Protein AF-A0A938DT80-F1 (afdb_monomer_lite)

Secondary structure (DSSP, 8-state):
-----SSS--------GGGS-TTS---------SSSTTSHHHHHHTSS--TT-SEEEE-SSS-HHHHHHH--S---SEEEEE--TTS-TT----PPTT--------HHHHHHHHHHTTEEEEEE-SSEEEEEEHHHHHHHH-TT---HHHH---GGG---EEE-TTS-EEESSPEEEGGGTEEE-GGGS-SS-GGG-S-TTTTHHHHHHHHHHHHHHH-HHHHHHHHHHHHHHTT--

Foldseek 3Di:
DADAEEDDPPDPPPPPCVVDPPPPDDYDDDDADLDDCSQPQNSCVVDPADLAAAEDEADYQACFLSSVLSDDRHDYQKYKTFFDLLDDLPDQAHDDPPDPDRPHGHPNVSQVSQVVVQWAFQADDSTITMTGHNVCCCVRRNDVGDDPVNHDDSPVSDWDWDADQQGQIAIPAFHAPPVVRDTHHSVNVHPDDPLLRGHPCPVHPVSVVVVLVVCVVPPPPVVVVVVVVVVVVVVVD

Radius of gyration: 25.36 Å; chains: 1; bounding box: 58×46×67 Å

pLDDT: mean 86.66, std 16.9, range [31.5, 98.69]

Sequence (237 aa):
MVRMGSSGRCSAGSVRSGNLPAGQVSEVCVTVSTSGPDRLDELLAGTPIPVDYDLLSIDIDGHDIHVLRSLRRYLPKVICIEYNPTAPNDVVYEQPAGSAEQHGSSAAAAVSAGEDMGYVLAAVTECNVILVRHDVAESVVGSARPTLDDLRDDREFRCYVFSGYNGDILTSSPLVLPWRSITVRWSDTQVLPKFLRFYPGARGKLGELAFAGWLLTHDRRVLRDMFRRVRTRSRSG

Structure (mmCIF, N/CA/C/O backbone):
data_AF-A0A938DT80-F1
#
_entry.id   AF-A0A938DT80-F1
#
loop_
_atom_site.group_PDB
_atom_site.id
_atom_site.type_symbol
_atom_site.label_atom_id
_atom_site.label_alt_id
_atom_site.label_comp_id
_atom_site.label_asym_id
_atom_site.label_entity_id
_atom_site.label_seq_id
_atom_site.pdbx_PDB_ins_code
_atom_site.Cartn_x
_atom_site.Cartn_y
_atom_site.Cartn_z
_atom_site.occupancy
_atom_site.B_iso_or_equiv
_atom_site.auth_seq_id
_atom_site.auth_comp_id
_atom_site.auth_asym_id
_atom_site.auth_atom_id
_atom_site.pdbx_PDB_model_num
ATOM 1 N N . MET A 1 1 ? -11.478 6.830 20.241 1.00 31.50 1 MET A N 1
ATOM 2 C CA . MET A 1 1 ? -10.837 7.065 18.930 1.00 31.50 1 MET A CA 1
ATOM 3 C C . MET A 1 1 ? -9.371 7.350 19.193 1.00 31.50 1 MET A C 1
ATOM 5 O O . MET A 1 1 ? -9.067 8.399 19.742 1.00 31.50 1 MET A O 1
ATOM 9 N N . VAL A 1 2 ? -8.484 6.404 18.891 1.00 34.25 2 VAL A N 1
ATOM 10 C CA . VAL A 1 2 ? -7.037 6.652 18.937 1.00 34.25 2 VAL A CA 1
ATOM 11 C C . VAL A 1 2 ? -6.670 7.217 17.570 1.00 34.25 2 VAL A C 1
ATOM 13 O O . VAL A 1 2 ? -6.761 6.506 16.578 1.00 34.25 2 VAL A O 1
ATOM 16 N N . ARG A 1 3 ? -6.362 8.515 17.499 1.00 32.91 3 ARG A N 1
ATOM 17 C CA . ARG A 1 3 ? -5.848 9.142 16.278 1.00 32.91 3 ARG A CA 1
ATOM 18 C C . ARG A 1 3 ? -4.332 9.134 16.378 1.00 32.91 3 ARG A C 1
ATOM 20 O O . ARG A 1 3 ? -3.778 9.844 17.212 1.00 32.91 3 ARG A O 1
ATOM 27 N N . MET A 1 4 ? -3.690 8.313 15.564 1.00 43.72 4 MET A N 1
ATOM 28 C CA . MET A 1 4 ? -2.248 8.374 15.370 1.00 43.72 4 MET A CA 1
ATOM 29 C C . MET A 1 4 ? -1.967 9.278 14.162 1.00 43.72 4 MET A C 1
ATOM 31 O O . MET A 1 4 ? -2.848 9.489 13.337 1.00 43.72 4 MET A O 1
ATOM 35 N N . GLY A 1 5 ? -0.805 9.918 14.123 1.00 35.59 5 GLY A N 1
ATOM 36 C CA . GLY A 1 5 ? -0.386 10.779 13.019 1.00 35.59 5 GLY A CA 1
ATOM 37 C C . GLY A 1 5 ? 1.128 10.936 13.056 1.00 35.59 5 GLY A C 1
ATOM 38 O O . GLY A 1 5 ? 1.727 10.884 14.135 1.00 35.59 5 GLY A O 1
ATOM 39 N N . SER A 1 6 ? 1.763 11.065 11.893 1.00 43.50 6 SER A N 1
ATOM 40 C CA . SER A 1 6 ? 3.221 11.029 11.791 1.00 43.50 6 SER A CA 1
ATOM 41 C C . SER A 1 6 ? 3.919 12.304 12.297 1.00 43.50 6 SER A C 1
ATOM 43 O O . SER A 1 6 ? 3.432 13.421 12.142 1.00 43.50 6 SER A O 1
ATOM 45 N N . SER A 1 7 ? 5.098 12.087 12.901 1.00 42.16 7 SER A N 1
ATOM 46 C CA . SER A 1 7 ? 6.299 12.938 13.096 1.00 42.16 7 SER A CA 1
ATOM 47 C C . SER A 1 7 ? 6.212 14.444 13.435 1.00 42.16 7 SER A C 1
ATOM 49 O O . SER A 1 7 ? 7.246 15.083 13.646 1.00 42.16 7 SER A O 1
ATOM 51 N N . GLY A 1 8 ? 5.033 15.035 13.597 1.00 36.69 8 GLY A N 1
ATOM 52 C CA . GLY A 1 8 ? 4.870 16.320 14.265 1.00 36.69 8 GLY A CA 1
ATOM 53 C C . GLY A 1 8 ? 4.991 16.131 15.773 1.00 36.69 8 GLY A C 1
ATOM 54 O O . GLY A 1 8 ? 4.496 15.148 16.316 1.00 36.69 8 GLY A O 1
ATOM 55 N N . ARG A 1 9 ? 5.627 17.074 16.480 1.00 33.88 9 ARG A N 1
ATOM 56 C CA . ARG A 1 9 ? 5.484 17.174 17.940 1.00 33.88 9 ARG A CA 1
ATOM 57 C C . ARG A 1 9 ? 3.992 17.055 18.266 1.00 33.88 9 ARG A C 1
ATOM 59 O O . ARG A 1 9 ? 3.247 17.989 17.975 1.00 33.88 9 ARG A O 1
ATOM 66 N N . CYS A 1 10 ? 3.580 15.957 18.896 1.00 39.56 10 CYS A N 1
ATOM 67 C CA . CYS A 1 10 ? 2.401 15.950 19.743 1.00 39.56 10 CYS A CA 1
ATOM 68 C C . CYS A 1 10 ? 2.681 16.984 20.833 1.00 39.56 10 CYS A C 1
ATOM 70 O O . CYS A 1 10 ? 3.268 16.687 21.872 1.00 39.56 10 CYS A O 1
ATOM 72 N N . SER A 1 11 ? 2.365 18.252 20.564 1.00 36.06 11 SER A N 1
ATOM 73 C CA . SER A 1 11 ? 2.190 19.194 21.648 1.00 36.06 11 SER A CA 1
ATOM 74 C C . SER A 1 11 ? 1.087 18.603 22.515 1.00 36.06 11 SER A C 1
ATOM 76 O O . SER A 1 11 ? 0.096 18.082 22.003 1.00 36.06 11 SER A O 1
ATOM 78 N N . ALA A 1 12 ? 1.241 18.683 23.832 1.00 40.59 12 ALA A N 1
ATOM 79 C CA . ALA A 1 12 ? 0.161 18.434 24.780 1.00 40.59 12 ALA A CA 1
ATOM 80 C C . ALA A 1 12 ? -0.946 19.509 24.654 1.00 40.59 12 ALA A C 1
ATOM 82 O O . ALA A 1 12 ? -1.467 20.009 25.645 1.00 40.59 12 ALA A O 1
ATOM 83 N N . GLY A 1 13 ? -1.269 19.939 23.431 1.00 39.72 13 GLY A N 1
ATOM 84 C CA . GLY A 1 13 ? -2.512 20.607 23.131 1.00 39.72 13 GLY A CA 1
ATOM 85 C C . GLY A 1 13 ? -3.580 19.541 23.231 1.00 39.72 13 GLY A C 1
ATOM 86 O O . GLY A 1 13 ? -3.607 18.626 22.411 1.00 39.72 13 GLY A O 1
ATOM 87 N N . SER A 1 14 ? -4.408 19.648 24.268 1.00 40.38 14 SER A N 1
ATOM 88 C CA . SER A 1 14 ? -5.621 18.855 24.419 1.00 40.38 14 SER A CA 1
ATOM 89 C C . SER A 1 14 ? -6.268 18.662 23.051 1.00 40.38 14 SER A C 1
ATOM 91 O O . SER A 1 14 ? -6.448 19.647 22.316 1.00 40.38 14 SER A O 1
ATOM 93 N N . VAL A 1 15 ? -6.691 17.438 22.731 1.00 48.75 15 VAL A N 1
ATOM 94 C CA . VAL A 1 15 ? -7.799 17.269 21.788 1.00 48.75 15 VAL A CA 1
ATOM 95 C C . VAL A 1 15 ? -8.832 18.328 22.167 1.00 48.75 15 VAL A C 1
ATOM 97 O O . VAL A 1 15 ? -9.057 18.564 23.355 1.00 48.75 15 VAL A O 1
ATOM 100 N N . ARG A 1 16 ? -9.368 19.078 21.197 1.00 46.25 16 ARG A N 1
ATOM 101 C CA . ARG A 1 16 ? -10.373 20.105 21.496 1.00 46.25 16 ARG A CA 1
ATOM 102 C C . ARG A 1 16 ? -11.562 19.408 22.162 1.00 46.25 16 ARG A C 1
ATOM 104 O O . ARG A 1 16 ? -12.453 18.911 21.479 1.00 46.25 16 ARG A O 1
ATOM 111 N N . SER A 1 17 ? -11.558 19.390 23.490 1.00 49.66 17 SER A N 1
ATOM 112 C CA . SER A 1 17 ? -12.500 18.675 24.351 1.00 49.66 17 SER A CA 1
ATOM 113 C C . SER A 1 17 ? -13.936 19.161 24.172 1.00 49.66 17 SER A C 1
ATOM 115 O O . SER A 1 17 ? -14.870 18.491 24.588 1.00 49.66 17 SER A O 1
ATOM 117 N N . GLY A 1 18 ? -14.131 20.297 23.492 1.00 53.06 18 GLY A N 1
ATOM 118 C CA . GLY A 1 18 ? -15.444 20.831 23.143 1.00 53.06 18 GLY A CA 1
ATOM 119 C C . GLY A 1 18 ? -16.230 20.026 22.101 1.00 53.06 18 GLY A C 1
ATOM 120 O O . GLY A 1 18 ? -17.430 20.243 21.990 1.00 53.06 18 GLY A O 1
ATOM 121 N N . ASN A 1 19 ? -15.599 19.109 21.354 1.00 62.03 19 ASN A N 1
ATOM 122 C CA . ASN A 1 19 ? -16.280 18.331 20.306 1.00 62.03 19 ASN A CA 1
ATOM 123 C C . ASN A 1 19 ? -16.556 16.870 20.689 1.00 62.03 19 ASN A C 1
ATOM 125 O O . ASN A 1 19 ? -17.143 16.138 19.894 1.00 62.03 19 ASN A O 1
ATOM 129 N N . LEU A 1 20 ? -16.120 16.429 21.871 1.00 65.75 20 LEU A N 1
ATOM 130 C CA . LEU A 1 20 ? -16.285 15.053 22.328 1.00 65.75 20 LEU A CA 1
ATOM 131 C C . LEU A 1 20 ? -17.066 15.041 23.646 1.00 65.75 20 LEU A C 1
ATOM 133 O O . LEU A 1 20 ? -16.791 15.868 24.516 1.00 65.75 20 LEU A O 1
ATOM 137 N N . PRO A 1 21 ? -18.034 14.125 23.825 1.00 68.19 21 PRO A N 1
ATOM 138 C CA . PRO A 1 21 ? -18.750 14.010 25.086 1.00 68.19 21 PRO A CA 1
ATOM 139 C C . PRO A 1 21 ? -17.766 13.754 26.233 1.00 68.19 21 PRO A C 1
ATOM 141 O O . PRO A 1 21 ? -17.003 12.782 26.213 1.00 68.19 21 PRO A O 1
ATOM 144 N N . ALA A 1 22 ? -17.779 14.625 27.243 1.00 64.94 22 ALA A N 1
ATOM 145 C CA . ALA A 1 22 ? -16.933 14.470 28.419 1.00 64.94 22 ALA A CA 1
ATOM 146 C C . ALA A 1 22 ? -17.211 13.124 29.115 1.00 64.94 22 ALA A C 1
ATOM 148 O O . ALA A 1 22 ? -18.364 12.731 29.290 1.00 64.94 22 ALA A O 1
ATOM 149 N N . GLY A 1 23 ? -16.151 12.414 29.511 1.00 68.81 23 GLY A N 1
ATOM 150 C CA . GLY A 1 23 ? -16.252 11.140 30.234 1.00 68.81 23 GLY A CA 1
ATOM 151 C C . GLY A 1 23 ? -16.549 9.901 29.378 1.00 68.81 23 GLY A C 1
ATOM 152 O O . GLY A 1 23 ? -16.623 8.811 29.934 1.00 68.81 23 GLY A O 1
ATOM 153 N N . GLN A 1 24 ? -16.683 10.031 28.052 1.00 78.56 24 GLN A N 1
ATOM 154 C CA . GLN A 1 24 ? -16.878 8.892 27.134 1.00 78.56 24 GLN A CA 1
ATOM 155 C C . GLN A 1 24 ? -15.634 8.555 26.297 1.00 78.56 24 GLN A C 1
ATOM 157 O O . GLN A 1 24 ? -15.636 7.582 25.545 1.00 78.56 24 GLN A O 1
ATOM 162 N N . VAL A 1 25 ? -14.570 9.355 26.407 1.00 80.25 25 VAL A N 1
ATOM 163 C CA . VAL A 1 25 ? -13.359 9.224 25.591 1.00 80.25 25 VAL A CA 1
ATOM 164 C C . VAL A 1 25 ? -12.132 9.116 26.488 1.00 80.25 25 VAL A C 1
ATOM 166 O O . VAL A 1 25 ? -11.891 9.978 27.329 1.00 80.25 25 VAL A O 1
ATOM 169 N N . SER A 1 26 ? -11.342 8.063 26.281 1.00 83.19 26 SER A N 1
ATOM 170 C CA . SER A 1 26 ? -9.976 7.967 26.794 1.00 83.19 26 SER A CA 1
ATOM 171 C C . SER A 1 26 ? -9.013 8.503 25.740 1.00 83.19 26 SER A C 1
ATOM 173 O O . SER A 1 26 ? -8.962 7.987 24.622 1.00 83.19 26 SER A O 1
ATOM 175 N N . GLU A 1 27 ? -8.268 9.548 26.090 1.00 85.06 27 GLU A N 1
ATOM 176 C CA . GLU A 1 27 ? -7.251 10.148 25.228 1.00 85.06 27 GLU A CA 1
ATOM 177 C C . GLU A 1 27 ? -5.868 9.657 25.650 1.00 85.06 27 GLU A C 1
ATOM 179 O O . GLU A 1 27 ? -5.484 9.771 26.813 1.00 85.06 27 GLU A O 1
ATOM 184 N N . VAL A 1 28 ? -5.113 9.120 24.694 1.00 86.12 28 VAL A N 1
ATOM 185 C CA . VAL A 1 28 ? -3.727 8.691 24.890 1.00 86.12 28 VAL A CA 1
ATOM 186 C C . VAL A 1 28 ? -2.894 9.364 23.808 1.00 86.12 28 VAL A C 1
ATOM 188 O O . VAL A 1 28 ? -3.113 9.135 22.622 1.00 86.12 28 VAL A O 1
ATOM 191 N N . CYS A 1 29 ? -1.973 10.233 24.219 1.00 89.06 29 CYS A N 1
ATOM 192 C CA . CYS A 1 29 ? -1.117 11.003 23.322 1.00 89.06 29 CYS A CA 1
ATOM 193 C C . CYS A 1 29 ? 0.326 10.522 23.486 1.00 89.06 29 CYS A C 1
ATOM 195 O O . CYS A 1 29 ? 1.026 10.932 24.410 1.00 89.06 29 CYS A O 1
ATOM 197 N N . VAL A 1 30 ? 0.738 9.593 22.626 1.00 88.88 30 VAL A N 1
ATOM 198 C CA . VAL A 1 30 ? 2.036 8.915 22.694 1.00 88.88 30 VAL A CA 1
ATOM 199 C C . VAL A 1 30 ? 2.470 8.489 21.295 1.00 88.88 30 VAL A C 1
ATOM 201 O O . VAL A 1 30 ? 1.634 8.257 20.421 1.00 88.88 30 VAL A O 1
ATOM 204 N N . THR A 1 31 ? 3.777 8.368 21.086 1.00 89.88 31 THR A N 1
ATOM 205 C CA . THR A 1 31 ? 4.324 7.738 19.883 1.00 89.88 31 THR A CA 1
ATOM 206 C C . THR A 1 31 ? 4.183 6.228 20.006 1.00 89.88 31 THR A C 1
ATOM 208 O O . THR A 1 31 ? 4.725 5.644 20.936 1.00 89.88 31 THR A O 1
ATOM 211 N N . VAL A 1 32 ? 3.490 5.590 19.066 1.00 91.38 32 VAL A N 1
ATOM 212 C CA . VAL A 1 32 ? 3.310 4.133 19.081 1.00 91.38 32 VAL A CA 1
ATOM 213 C C . VAL A 1 32 ? 4.526 3.426 18.493 1.00 91.38 32 VAL A C 1
ATOM 215 O O . VAL A 1 32 ? 5.083 3.844 17.479 1.00 91.38 32 VAL A O 1
ATOM 218 N N . SER A 1 33 ? 4.923 2.332 19.137 1.00 91.75 33 SER A N 1
ATOM 219 C CA . SER A 1 33 ? 6.011 1.451 18.720 1.00 91.75 33 SER A CA 1
ATOM 220 C C . SER A 1 33 ? 5.480 0.052 18.418 1.00 91.75 33 SER A C 1
ATOM 222 O O . SER A 1 33 ? 4.464 -0.390 18.947 1.00 91.75 33 SER A O 1
ATOM 224 N N . THR A 1 34 ? 6.203 -0.697 17.594 1.00 92.75 34 THR A N 1
ATOM 225 C CA . THR A 1 34 ? 5.925 -2.116 17.324 1.00 92.75 34 THR A CA 1
ATOM 226 C C . THR A 1 34 ? 6.472 -3.039 18.420 1.00 92.75 34 THR A C 1
ATOM 228 O O . THR A 1 34 ? 6.158 -4.230 18.452 1.00 92.75 34 THR A O 1
ATOM 231 N N . SER A 1 35 ? 7.277 -2.500 19.343 1.00 92.50 35 SER A N 1
ATOM 232 C CA . SER A 1 35 ? 7.907 -3.222 20.453 1.00 92.50 35 SER A CA 1
ATOM 233 C C . SER A 1 35 ? 7.965 -2.384 21.739 1.00 92.50 35 SER A C 1
ATOM 235 O O . SER A 1 35 ? 7.929 -1.155 21.695 1.00 92.50 35 SER A O 1
ATOM 237 N N . GLY A 1 36 ? 8.071 -3.046 22.895 1.00 93.62 36 GLY A N 1
ATOM 238 C CA . GLY A 1 36 ? 8.210 -2.368 24.188 1.00 93.62 36 GLY A CA 1
ATOM 239 C C . GLY A 1 36 ? 6.896 -1.816 24.772 1.00 93.62 36 GLY A C 1
ATOM 240 O O . GLY A 1 36 ? 5.823 -2.296 24.402 1.00 93.62 36 GLY A O 1
ATOM 241 N N . PRO A 1 37 ? 6.978 -0.855 25.714 1.00 94.31 37 PRO A N 1
ATOM 242 C CA . PRO A 1 37 ? 5.827 -0.357 26.477 1.00 94.31 37 PRO A CA 1
ATOM 243 C C . PRO A 1 37 ? 4.886 0.537 25.661 1.00 94.31 37 PRO A C 1
ATOM 245 O O . PRO A 1 37 ? 3.730 0.695 26.029 1.00 94.31 37 PRO A O 1
ATOM 248 N N . ASP A 1 38 ? 5.358 1.075 24.535 1.00 94.25 38 ASP A N 1
ATOM 249 C CA . ASP A 1 38 ? 4.564 1.935 23.652 1.00 94.25 38 ASP A CA 1
ATOM 250 C C . ASP A 1 38 ? 3.850 1.138 22.544 1.00 94.25 38 ASP A C 1
ATOM 252 O O . ASP A 1 38 ? 3.401 1.694 21.540 1.00 94.25 38 ASP A O 1
ATOM 256 N N . ARG A 1 39 ? 3.758 -0.191 22.698 1.00 95.31 39 ARG A N 1
ATOM 257 C CA . ARG A 1 39 ? 2.929 -1.039 21.835 1.00 95.31 39 ARG A CA 1
ATOM 258 C C . ARG A 1 39 ? 1.460 -0.758 22.062 1.00 95.31 39 ARG A C 1
ATOM 260 O O . ARG A 1 39 ? 1.025 -0.566 23.194 1.00 95.31 39 ARG A O 1
ATOM 267 N N . LEU A 1 40 ? 0.673 -0.885 20.997 1.00 94.69 40 LEU A N 1
ATOM 268 C CA . LEU A 1 40 ? -0.769 -0.667 21.066 1.00 94.69 40 LEU A CA 1
ATOM 269 C C . LEU A 1 40 ? -1.453 -1.537 22.138 1.00 94.69 40 LEU A C 1
ATOM 271 O O . LEU A 1 40 ? -2.287 -1.027 22.874 1.00 94.69 40 LEU A O 1
ATOM 275 N N . ASP A 1 41 ? -1.051 -2.803 22.304 1.00 96.25 41 ASP A N 1
ATOM 276 C CA . ASP A 1 41 ? -1.571 -3.670 23.377 1.00 96.25 41 ASP A CA 1
ATOM 277 C C . ASP A 1 41 ? -1.376 -3.071 24.784 1.00 96.25 41 ASP A C 1
ATOM 279 O O . ASP A 1 41 ? -2.286 -3.120 25.613 1.00 96.25 41 ASP A O 1
ATOM 283 N N . GLU A 1 42 ? -0.194 -2.515 25.060 1.00 96.50 42 GLU A N 1
ATOM 284 C CA . GLU A 1 42 ? 0.163 -1.978 26.379 1.00 96.50 42 GLU A CA 1
ATOM 285 C C . GLU A 1 42 ? -0.529 -0.636 26.628 1.00 96.50 42 GLU A C 1
ATOM 287 O O . GLU A 1 42 ? -1.070 -0.393 27.707 1.00 96.50 42 GLU A O 1
ATOM 292 N N . LEU A 1 43 ? -0.604 0.199 25.591 1.00 95.31 43 LEU A N 1
ATOM 293 C CA . LEU A 1 43 ? -1.314 1.471 25.640 1.00 95.31 43 LEU A CA 1
ATOM 294 C C . LEU A 1 43 ? -2.813 1.271 25.885 1.00 95.31 43 LEU A C 1
ATOM 296 O O . LEU A 1 43 ? -3.394 1.941 26.738 1.00 95.31 43 LEU A O 1
ATOM 300 N N . LEU A 1 44 ? -3.440 0.323 25.182 1.00 95.06 44 LEU A N 1
ATOM 301 C CA . LEU A 1 44 ? -4.863 0.025 25.350 1.00 95.06 44 LEU A CA 1
ATOM 302 C C . LEU A 1 44 ? -5.159 -0.608 26.715 1.00 95.06 44 LEU A C 1
ATOM 304 O O . LEU A 1 44 ? -6.204 -0.313 27.291 1.00 95.06 44 LEU A O 1
ATOM 308 N N . ALA A 1 45 ? -4.242 -1.412 27.273 1.00 95.25 45 ALA A N 1
ATOM 309 C CA . ALA A 1 45 ? -4.376 -1.989 28.618 1.00 95.25 45 ALA A CA 1
ATOM 310 C C . ALA A 1 45 ? -4.457 -0.940 29.739 1.00 95.25 45 ALA A C 1
ATOM 312 O O . ALA A 1 45 ? -4.997 -1.231 30.804 1.00 95.25 45 ALA A O 1
ATOM 313 N N . GLY A 1 46 ? -3.972 0.281 29.495 1.00 92.75 46 GLY A N 1
ATOM 314 C CA . GLY A 1 46 ? -4.154 1.423 30.391 1.00 92.75 46 GLY A CA 1
ATOM 315 C C . GLY A 1 46 ? -5.538 2.079 30.314 1.00 92.75 46 GLY A C 1
ATOM 316 O O . GLY A 1 46 ? -5.775 3.070 31.004 1.00 92.75 46 GLY A O 1
ATOM 317 N N . THR A 1 47 ? -6.449 1.574 29.478 1.00 92.75 47 THR A N 1
ATOM 318 C CA . THR A 1 47 ? -7.771 2.168 29.237 1.00 92.75 47 THR A CA 1
ATOM 319 C C . THR A 1 47 ? -8.910 1.194 29.568 1.00 92.75 47 THR A C 1
ATOM 321 O O . THR A 1 47 ? -8.689 -0.014 29.619 1.00 92.75 47 THR A O 1
ATOM 324 N N . PRO A 1 48 ? -10.154 1.679 29.746 1.00 91.94 48 PRO A N 1
ATOM 325 C CA . PRO A 1 48 ? -11.327 0.820 29.937 1.00 91.94 48 PRO A CA 1
ATOM 326 C C . PRO A 1 48 ? -11.808 0.095 28.667 1.00 91.94 48 PRO A C 1
ATOM 328 O O . PRO A 1 48 ? -12.880 -0.509 28.698 1.00 91.94 48 PRO A O 1
ATOM 331 N N . ILE A 1 49 ? -11.098 0.211 27.536 1.00 93.75 49 ILE A N 1
ATOM 332 C CA . ILE A 1 49 ? -11.541 -0.374 26.269 1.00 93.75 49 ILE A CA 1
ATOM 333 C C . ILE A 1 49 ? -11.591 -1.908 26.390 1.00 93.75 49 ILE A C 1
ATOM 335 O O . ILE A 1 49 ? -10.643 -2.517 26.893 1.00 93.75 49 ILE A O 1
ATOM 339 N N . PRO A 1 50 ? -12.684 -2.564 25.965 1.00 95.56 50 PRO A N 1
ATOM 340 C CA . PRO A 1 50 ? -12.750 -4.017 26.010 1.00 95.56 50 PRO A CA 1
ATOM 341 C C . PRO A 1 50 ? -11.771 -4.627 25.005 1.00 95.56 50 PRO A C 1
ATOM 343 O O . PRO A 1 50 ? -11.375 -3.982 24.039 1.00 95.56 50 PRO A O 1
ATOM 346 N N . VAL A 1 51 ? -11.402 -5.892 25.206 1.00 96.38 51 VAL A N 1
ATOM 347 C CA . VAL A 1 51 ? -10.506 -6.625 24.294 1.00 96.38 51 VAL A CA 1
ATOM 348 C C . VAL A 1 51 ? -11.089 -6.728 22.877 1.00 96.38 51 VAL A C 1
ATOM 350 O O . VAL A 1 51 ? -10.344 -6.689 21.902 1.00 96.38 51 VAL A O 1
ATOM 353 N N . ASP A 1 52 ? -12.413 -6.818 22.763 1.00 96.12 52 ASP A N 1
ATOM 354 C CA . ASP A 1 52 ? -13.190 -7.067 21.547 1.00 96.12 52 ASP A CA 1
ATOM 355 C C . ASP A 1 52 ? -13.978 -5.836 21.057 1.00 96.12 52 ASP A C 1
ATOM 357 O O . ASP A 1 52 ? -15.110 -5.953 20.582 1.00 96.12 52 ASP A O 1
ATOM 361 N N . TYR A 1 53 ? -13.390 -4.643 21.183 1.00 96.44 53 TYR A N 1
ATOM 362 C CA . TYR A 1 53 ? -14.003 -3.383 20.750 1.00 96.44 53 TYR A CA 1
ATOM 363 C C . TYR A 1 53 ? -14.351 -3.347 19.251 1.00 96.44 53 TYR A C 1
ATOM 365 O O . TYR A 1 53 ? -13.874 -4.142 18.445 1.00 96.44 53 TYR A O 1
ATOM 373 N N . ASP A 1 54 ? -15.203 -2.402 18.850 1.00 96.44 54 ASP A N 1
ATOM 374 C CA . ASP A 1 54 ? -15.827 -2.466 17.525 1.00 96.44 54 ASP A CA 1
ATOM 375 C C . ASP A 1 54 ? -14.911 -2.024 16.372 1.00 96.44 54 ASP A C 1
ATOM 377 O O . ASP A 1 54 ? -14.904 -2.678 15.334 1.00 96.44 54 ASP A O 1
ATOM 381 N N . LEU A 1 55 ? -14.134 -0.945 16.533 1.00 97.56 55 LEU A N 1
ATOM 382 C CA . LEU A 1 55 ? -13.367 -0.335 15.438 1.00 97.56 55 LEU A CA 1
ATOM 383 C C . LEU A 1 55 ? -11.949 0.075 15.852 1.00 97.56 55 LEU A C 1
ATOM 385 O O . LEU A 1 55 ? -11.771 0.878 16.771 1.00 97.56 55 LEU A O 1
ATOM 389 N N . LEU A 1 56 ? -10.959 -0.398 15.094 1.00 97.88 56 LEU A N 1
ATOM 390 C CA . LEU A 1 56 ? -9.583 0.094 15.070 1.00 97.88 56 LEU A CA 1
ATOM 391 C C . LEU A 1 56 ? -9.350 0.893 13.783 1.00 97.88 56 LEU A C 1
ATOM 393 O O . LEU A 1 56 ? -9.669 0.414 12.703 1.00 97.88 56 LEU A O 1
ATOM 397 N N . SER A 1 57 ? -8.771 2.088 13.890 1.00 97.69 57 SER A N 1
ATOM 398 C CA . SER A 1 57 ? -8.334 2.894 12.744 1.00 97.69 57 SER A CA 1
ATOM 399 C C . SER A 1 57 ? -6.840 3.163 12.877 1.00 97.69 57 SER A C 1
ATOM 401 O O . SER A 1 57 ? -6.416 3.649 13.926 1.00 97.69 57 SER A O 1
ATOM 403 N N . ILE A 1 58 ? -6.059 2.851 11.845 1.00 96.69 58 ILE A N 1
ATOM 404 C CA . ILE A 1 58 ? -4.610 3.082 11.791 1.00 96.69 58 ILE A CA 1
ATOM 405 C C . ILE A 1 58 ? -4.312 3.912 10.542 1.00 96.69 58 ILE A C 1
ATOM 407 O O . ILE A 1 58 ? -4.693 3.518 9.443 1.00 96.69 58 ILE A O 1
ATOM 411 N N . ASP A 1 59 ? -3.687 5.061 10.768 1.00 94.00 59 ASP A N 1
ATOM 412 C CA . ASP A 1 59 ? -3.287 6.044 9.761 1.00 94.00 59 ASP A CA 1
ATOM 413 C C . ASP A 1 59 ? -2.014 6.720 10.298 1.00 94.00 59 ASP A C 1
ATOM 415 O O . ASP A 1 59 ? -2.072 7.603 11.161 1.00 94.00 59 ASP A O 1
ATOM 419 N N . ILE A 1 60 ? -0.855 6.150 9.958 1.00 87.69 60 ILE A N 1
ATOM 420 C CA . ILE A 1 60 ? 0.463 6.568 10.466 1.00 87.69 60 ILE A CA 1
ATOM 421 C C . ILE A 1 60 ? 1.495 6.795 9.360 1.00 87.69 60 ILE A C 1
ATOM 423 O O . ILE A 1 60 ? 2.699 6.802 9.644 1.00 87.69 60 ILE A O 1
ATOM 427 N N . ASP A 1 61 ? 1.033 7.013 8.128 1.00 82.88 61 ASP A N 1
ATOM 428 C CA . ASP A 1 61 ? 1.848 7.354 6.964 1.00 82.88 61 ASP A CA 1
ATOM 429 C C . ASP A 1 61 ? 2.962 6.317 6.687 1.00 82.88 61 ASP A C 1
ATOM 431 O O . ASP A 1 61 ? 4.142 6.651 6.517 1.00 82.88 61 ASP A O 1
ATOM 435 N N . GLY A 1 62 ? 2.598 5.030 6.657 1.00 83.19 62 GLY A N 1
ATOM 436 C CA . GLY A 1 62 ? 3.386 3.966 6.025 1.00 83.19 62 GLY A CA 1
ATOM 437 C C . GLY A 1 62 ? 3.880 2.830 6.920 1.00 83.19 62 GLY A C 1
ATOM 438 O O . GLY A 1 62 ? 4.329 1.807 6.397 1.00 83.19 62 GLY A O 1
ATOM 439 N N . HIS A 1 63 ? 3.760 2.947 8.244 1.00 91.94 63 HIS A N 1
ATOM 440 C CA . HIS A 1 63 ? 4.106 1.875 9.197 1.00 91.94 63 HIS A CA 1
ATOM 441 C C . HIS A 1 63 ? 2.892 1.071 9.692 1.00 91.94 63 HIS A C 1
ATOM 443 O O . HIS A 1 63 ? 3.002 0.260 10.615 1.00 91.94 63 HIS A O 1
ATOM 449 N N . ASP A 1 64 ? 1.737 1.290 9.076 1.00 95.19 64 ASP A N 1
ATOM 450 C CA . ASP A 1 64 ? 0.412 0.868 9.520 1.00 95.19 64 ASP A CA 1
ATOM 451 C C . ASP A 1 64 ? 0.318 -0.647 9.722 1.00 95.19 64 ASP A C 1
ATOM 453 O O . ASP A 1 64 ? -0.112 -1.118 10.777 1.00 95.19 64 ASP A O 1
ATOM 457 N N . ILE A 1 65 ? 0.819 -1.420 8.751 1.00 96.81 65 ILE A N 1
ATOM 458 C CA . ILE A 1 65 ? 0.834 -2.891 8.791 1.00 96.81 65 ILE A CA 1
ATOM 459 C C . ILE A 1 65 ? 1.678 -3.410 9.961 1.00 96.81 65 ILE A C 1
ATOM 461 O O . ILE A 1 65 ? 1.309 -4.392 10.608 1.00 96.81 65 ILE A O 1
ATOM 465 N N . HIS A 1 66 ? 2.795 -2.749 10.275 1.00 95.94 66 HIS A N 1
ATOM 466 C CA . HIS A 1 66 ? 3.665 -3.166 11.377 1.00 95.94 66 HIS A CA 1
ATOM 467 C C . HIS A 1 66 ? 3.008 -2.928 12.731 1.00 95.94 66 HIS A C 1
ATOM 469 O O . HIS A 1 66 ? 3.094 -3.781 13.617 1.00 95.94 66 HIS A O 1
ATOM 475 N N . VAL A 1 67 ? 2.323 -1.792 12.890 1.00 95.50 67 VAL A N 1
ATOM 476 C CA . VAL A 1 67 ? 1.536 -1.513 14.097 1.00 95.50 67 VAL A CA 1
ATOM 477 C C . VAL A 1 67 ? 0.382 -2.499 14.213 1.00 95.50 67 VAL A C 1
ATOM 479 O O . VAL A 1 67 ? 0.212 -3.084 15.285 1.00 95.50 67 VAL A O 1
ATOM 482 N N . LEU A 1 68 ? -0.333 -2.772 13.119 1.00 97.00 68 LEU A N 1
ATOM 483 C CA . LEU A 1 68 ? -1.395 -3.773 13.088 1.00 97.00 68 LEU A CA 1
ATOM 484 C C . LEU A 1 68 ? -0.882 -5.150 13.538 1.00 97.00 68 LEU A C 1
ATOM 486 O O . LEU A 1 68 ? -1.402 -5.715 14.497 1.00 97.00 68 LEU A O 1
ATOM 490 N N . ARG A 1 69 ? 0.199 -5.656 12.934 1.00 96.12 69 ARG A N 1
ATOM 491 C CA . ARG A 1 69 ? 0.807 -6.950 13.301 1.00 96.12 69 ARG A CA 1
ATOM 492 C C . ARG A 1 69 ? 1.387 -6.976 14.713 1.00 96.12 69 ARG A C 1
ATOM 494 O O . ARG A 1 69 ? 1.614 -8.055 15.264 1.00 96.12 69 ARG A O 1
ATOM 501 N N . SER A 1 70 ? 1.663 -5.818 15.308 1.00 95.81 70 SER A N 1
ATOM 502 C CA . SER A 1 70 ? 2.094 -5.735 16.702 1.00 95.81 70 SER A CA 1
ATOM 503 C C . SER A 1 70 ? 0.941 -5.920 17.693 1.00 95.81 70 SER A C 1
ATOM 505 O O . SER A 1 70 ? 1.216 -6.171 18.865 1.00 95.81 70 SER A O 1
ATOM 507 N N . LEU A 1 71 ? -0.320 -5.837 17.256 1.00 96.44 71 LEU A N 1
ATOM 508 C CA . LEU A 1 71 ? -1.494 -6.061 18.095 1.00 96.44 71 LEU A CA 1
ATOM 509 C C . LEU A 1 71 ? -1.726 -7.565 18.289 1.00 96.44 71 LEU A C 1
ATOM 511 O O . LEU A 1 71 ? -1.943 -8.302 17.328 1.00 96.44 71 LEU A O 1
ATOM 515 N N . ARG A 1 72 ? -1.644 -8.038 19.536 1.00 95.38 72 ARG A N 1
ATOM 516 C CA . ARG A 1 72 ? -1.742 -9.469 19.875 1.00 95.38 72 ARG A CA 1
ATOM 517 C C . ARG A 1 72 ? -2.794 -9.770 20.931 1.00 95.38 72 ARG A C 1
ATOM 519 O O . ARG A 1 72 ? -3.314 -10.881 20.943 1.00 95.38 72 ARG A O 1
ATOM 526 N N . ARG A 1 73 ? -3.078 -8.828 21.835 1.00 96.50 73 ARG A N 1
ATOM 527 C CA . ARG A 1 73 ? -4.044 -9.018 22.926 1.00 96.50 73 ARG A CA 1
ATOM 528 C C . ARG A 1 73 ? -5.441 -8.581 22.515 1.00 96.50 73 ARG A C 1
ATOM 530 O O . ARG A 1 73 ? -6.394 -9.270 22.857 1.00 96.50 73 ARG A O 1
ATOM 537 N N . TYR A 1 74 ? -5.555 -7.452 21.823 1.00 97.38 74 TYR A N 1
ATOM 538 C CA . TYR A 1 74 ? -6.846 -6.909 21.410 1.00 97.38 74 TYR A CA 1
ATOM 539 C C . TYR A 1 74 ? -7.281 -7.433 20.046 1.00 97.38 74 TYR A C 1
ATOM 541 O O . TYR A 1 74 ? -6.468 -7.630 19.146 1.00 97.38 74 TYR A O 1
ATOM 549 N N . LEU A 1 75 ? -8.587 -7.630 19.903 1.00 96.75 75 LEU A N 1
ATOM 550 C CA . LEU A 1 75 ? -9.230 -8.233 18.744 1.00 96.75 75 LEU A CA 1
ATOM 551 C C . LEU A 1 75 ? -10.392 -7.341 18.292 1.00 96.75 75 LEU A C 1
ATOM 553 O O . LEU A 1 75 ? -11.547 -7.690 18.551 1.00 96.75 75 LEU A O 1
ATOM 557 N N . PRO A 1 76 ? -10.126 -6.188 17.651 1.00 98.12 76 PRO A N 1
ATOM 558 C CA . PRO A 1 76 ? -11.190 -5.344 17.117 1.00 98.12 76 PRO A CA 1
ATOM 559 C C . PRO A 1 76 ? -12.126 -6.122 16.182 1.00 98.12 76 PRO A C 1
ATOM 561 O O . PRO A 1 76 ? -11.712 -7.066 15.517 1.00 98.12 76 PRO A O 1
ATOM 564 N N . LYS A 1 77 ? -13.400 -5.736 16.091 1.00 98.25 77 LYS A N 1
ATOM 565 C CA . LYS A 1 77 ? -14.327 -6.351 15.120 1.00 98.25 77 LYS A CA 1
ATOM 566 C C . LYS A 1 77 ? -14.090 -5.840 13.700 1.00 98.25 77 LYS A C 1
ATOM 568 O O . LYS A 1 77 ? -14.263 -6.596 12.746 1.00 98.25 77 LYS A O 1
ATOM 573 N N . VAL A 1 78 ? -13.691 -4.577 13.567 1.00 98.50 78 VAL A N 1
ATOM 574 C CA . VAL A 1 78 ? -13.414 -3.898 12.298 1.00 98.50 78 VAL A CA 1
ATOM 575 C C . VAL A 1 78 ? -12.068 -3.185 12.380 1.00 98.50 78 VAL A C 1
ATOM 577 O O . VAL A 1 78 ? -11.775 -2.514 13.369 1.00 98.50 78 VAL A O 1
ATOM 580 N N . ILE A 1 79 ? -11.263 -3.299 11.329 1.00 98.69 79 ILE A N 1
ATOM 581 C CA . ILE A 1 79 ? -10.017 -2.554 11.150 1.00 98.69 79 ILE A CA 1
ATOM 582 C C . ILE A 1 79 ? -10.158 -1.680 9.907 1.00 98.69 79 ILE A C 1
ATOM 584 O O . ILE A 1 79 ? -10.500 -2.175 8.840 1.00 98.69 79 ILE A O 1
ATOM 588 N N . CYS A 1 80 ? -9.863 -0.394 10.042 1.00 98.69 80 CYS A N 1
ATOM 589 C CA . CYS A 1 80 ? -9.615 0.534 8.948 1.00 98.69 80 CYS A CA 1
ATOM 590 C C . CYS A 1 80 ? -8.115 0.835 8.939 1.00 98.69 80 CYS A C 1
ATOM 592 O O . CYS A 1 80 ? -7.588 1.316 9.943 1.00 98.69 80 CYS A O 1
ATOM 594 N N . ILE A 1 81 ? -7.425 0.515 7.850 1.00 98.19 81 ILE A N 1
ATOM 595 C CA . ILE A 1 81 ? -5.973 0.674 7.747 1.00 98.19 81 ILE A CA 1
ATOM 596 C C . ILE A 1 81 ? -5.604 1.447 6.483 1.00 98.19 81 ILE A C 1
ATOM 598 O O . ILE A 1 81 ? -6.092 1.116 5.398 1.00 98.19 81 ILE A O 1
ATOM 602 N N . GLU A 1 82 ? -4.759 2.467 6.633 1.00 97.69 82 GLU A N 1
ATOM 603 C CA . GLU A 1 82 ? -4.234 3.242 5.511 1.00 97.69 82 GLU A CA 1
ATOM 604 C C . GLU A 1 82 ? -3.362 2.369 4.587 1.00 97.69 82 GLU A C 1
ATOM 606 O O . GLU A 1 82 ? -2.648 1.460 5.024 1.00 97.69 82 GLU A O 1
ATOM 611 N N . TYR A 1 83 ? -3.410 2.650 3.287 1.00 97.06 83 TYR A N 1
ATOM 612 C CA . TYR A 1 83 ? -2.494 2.108 2.290 1.00 97.06 83 TYR A CA 1
ATOM 613 C C . TYR A 1 83 ? -2.095 3.186 1.269 1.00 97.06 83 TYR A C 1
ATOM 615 O O . TYR A 1 83 ? -2.765 4.203 1.115 1.00 97.06 83 TYR A O 1
ATOM 623 N N . ASN A 1 84 ? -1.015 2.948 0.521 1.00 96.56 84 ASN A N 1
ATOM 624 C CA . ASN A 1 84 ? -0.615 3.797 -0.596 1.00 96.56 84 ASN A CA 1
ATOM 625 C C . ASN A 1 84 ? -1.510 3.519 -1.826 1.00 96.56 84 ASN A C 1
ATOM 627 O O . ASN A 1 84 ? -1.357 2.460 -2.453 1.00 96.56 84 ASN A O 1
ATOM 631 N N . PRO A 1 85 ? -2.363 4.476 -2.248 1.00 95.31 85 PRO A N 1
ATOM 632 C CA . PRO A 1 85 ? -3.298 4.294 -3.361 1.00 95.31 85 PRO A CA 1
ATOM 633 C C . PRO A 1 85 ? -2.631 4.076 -4.716 1.00 95.31 85 PRO A C 1
ATOM 635 O O . PRO A 1 85 ? -3.249 3.529 -5.625 1.00 95.31 85 PRO A O 1
ATOM 638 N N . THR A 1 86 ? -1.365 4.467 -4.865 1.00 95.56 86 THR A N 1
ATOM 639 C CA . THR A 1 86 ? -0.653 4.402 -6.148 1.00 95.56 86 THR A CA 1
ATOM 640 C C . THR A 1 86 ? -0.069 3.026 -6.462 1.00 95.56 86 THR A C 1
ATOM 642 O O . THR A 1 86 ? 0.407 2.811 -7.573 1.00 95.56 86 THR A O 1
ATOM 645 N N . ALA A 1 87 ? -0.109 2.077 -5.520 1.00 96.56 87 ALA A N 1
ATOM 646 C CA . ALA A 1 87 ? 0.297 0.694 -5.761 1.00 96.56 87 ALA A CA 1
ATOM 647 C C . ALA A 1 87 ? -0.854 -0.105 -6.411 1.00 96.56 87 ALA A C 1
ATOM 649 O O . ALA A 1 87 ? -1.921 -0.208 -5.800 1.00 96.56 87 ALA A O 1
ATOM 650 N N . PRO A 1 88 ? -0.681 -0.697 -7.607 1.00 97.00 88 PRO A N 1
ATOM 651 C CA . PRO A 1 88 ? -1.688 -1.573 -8.217 1.00 97.00 88 PRO A CA 1
ATOM 652 C C . PRO A 1 88 ? -2.102 -2.760 -7.325 1.00 97.00 88 PRO A C 1
ATOM 654 O O . PRO A 1 88 ? -1.346 -3.174 -6.446 1.00 97.00 88 PRO A O 1
ATOM 657 N N . ASN A 1 89 ? -3.300 -3.311 -7.543 1.00 97.81 89 ASN A N 1
ATOM 658 C CA . ASN A 1 89 ? -3.887 -4.416 -6.766 1.00 97.81 89 ASN A CA 1
ATOM 659 C C . ASN A 1 89 ? -3.015 -5.682 -6.763 1.00 97.81 89 ASN A C 1
ATOM 661 O O . ASN A 1 89 ? -3.030 -6.437 -5.798 1.00 97.81 89 ASN A O 1
ATOM 665 N N . ASP A 1 90 ? -2.248 -5.917 -7.827 1.00 96.88 90 ASP A N 1
ATOM 666 C CA . ASP A 1 90 ? -1.363 -7.076 -7.994 1.00 96.88 90 ASP A CA 1
ATOM 667 C C . ASP A 1 90 ? 0.041 -6.869 -7.395 1.00 96.88 90 ASP A C 1
ATOM 669 O O . ASP A 1 90 ? 0.862 -7.790 -7.384 1.00 96.88 90 ASP A O 1
ATOM 673 N N . VAL A 1 91 ? 0.331 -5.678 -6.863 1.00 97.69 91 VAL A N 1
ATOM 674 C CA . VAL A 1 91 ? 1.602 -5.371 -6.207 1.00 97.69 91 VAL A CA 1
ATOM 675 C C . VAL A 1 91 ? 1.474 -5.605 -4.710 1.00 97.69 91 VAL A C 1
ATOM 677 O O . VAL A 1 91 ? 0.853 -4.822 -4.000 1.00 97.69 91 VAL A O 1
ATOM 680 N N . VAL A 1 92 ? 2.148 -6.643 -4.212 1.00 97.50 92 VAL A N 1
ATOM 681 C CA . VAL A 1 92 ? 2.342 -6.863 -2.773 1.00 97.50 92 VAL A CA 1
ATOM 682 C C . VAL A 1 92 ? 3.624 -6.160 -2.342 1.00 97.50 92 VAL A C 1
ATOM 684 O O . VAL A 1 92 ? 4.726 -6.699 -2.449 1.00 97.50 92 VAL A O 1
ATOM 687 N N . TYR A 1 93 ? 3.474 -4.923 -1.880 1.00 97.31 93 TYR A N 1
ATOM 688 C CA . TYR A 1 93 ? 4.556 -4.126 -1.314 1.00 97.31 93 TYR A CA 1
ATOM 689 C C . TYR A 1 93 ? 4.235 -3.733 0.124 1.00 97.31 93 TYR A C 1
ATOM 691 O O . TYR A 1 93 ? 3.188 -3.145 0.395 1.00 97.31 93 TYR A O 1
ATOM 699 N N . GLU A 1 94 ? 5.164 -4.028 1.023 1.00 95.75 94 GLU A N 1
ATOM 700 C CA . GLU A 1 94 ? 5.154 -3.581 2.409 1.00 95.75 94 GLU A CA 1
ATOM 701 C C . GLU A 1 94 ? 6.390 -2.718 2.636 1.00 95.75 94 GLU A C 1
ATOM 703 O O . GLU A 1 94 ? 7.515 -3.126 2.322 1.00 95.75 94 GLU A O 1
ATOM 708 N N . GLN A 1 95 ? 6.187 -1.519 3.172 1.00 93.75 95 GLN A N 1
ATOM 709 C CA . GLN A 1 95 ? 7.301 -0.665 3.556 1.00 93.75 95 GLN A CA 1
ATOM 710 C C . GLN A 1 95 ? 8.147 -1.375 4.633 1.00 93.75 95 GLN A C 1
ATOM 712 O O . GLN A 1 95 ? 7.582 -1.876 5.607 1.00 93.75 95 GLN A O 1
ATOM 717 N N . PRO A 1 96 ? 9.489 -1.423 4.515 1.00 93.19 96 PRO A N 1
ATOM 718 C CA . PRO A 1 96 ? 10.335 -2.047 5.531 1.00 93.19 96 PRO A CA 1
ATOM 719 C C . PRO A 1 96 ? 10.160 -1.419 6.922 1.00 93.19 96 PRO A C 1
ATOM 721 O O . PRO A 1 96 ? 10.033 -0.204 7.057 1.00 93.19 96 PRO A O 1
ATOM 724 N N . ALA A 1 97 ? 10.207 -2.234 7.976 1.00 89.12 97 ALA A N 1
ATOM 725 C CA . ALA A 1 97 ? 10.116 -1.736 9.348 1.00 89.12 97 ALA A CA 1
ATOM 726 C C . ALA A 1 97 ? 11.306 -0.825 9.707 1.00 89.12 97 ALA A C 1
ATOM 728 O O . ALA A 1 97 ? 12.452 -1.136 9.383 1.00 89.12 97 ALA A O 1
ATOM 729 N N . GLY A 1 98 ? 11.043 0.277 10.420 1.00 84.75 98 GLY A N 1
ATOM 730 C CA . GLY A 1 98 ? 12.079 1.222 10.868 1.00 84.75 98 GLY A CA 1
ATOM 731 C C . GLY A 1 98 ? 12.671 2.088 9.750 1.00 84.75 98 GLY A C 1
ATOM 732 O O . GLY A 1 98 ? 13.652 2.797 9.972 1.00 84.75 98 GLY A O 1
ATOM 733 N N . SER A 1 99 ? 12.082 2.015 8.559 1.00 83.56 99 SER A N 1
ATOM 734 C CA . SER A 1 99 ? 12.377 2.854 7.405 1.00 83.56 99 SER A CA 1
ATOM 735 C C . SER A 1 99 ? 12.002 4.308 7.708 1.00 83.56 99 SER A C 1
ATOM 737 O O . SER A 1 99 ? 10.945 4.581 8.269 1.00 83.56 99 SER A O 1
ATOM 739 N N . ALA A 1 100 ? 12.875 5.254 7.359 1.00 86.25 100 ALA A N 1
ATOM 740 C CA . ALA A 1 100 ? 12.538 6.682 7.416 1.00 86.25 100 ALA A CA 1
ATOM 741 C C . ALA A 1 100 ? 11.801 7.136 6.144 1.00 86.25 100 ALA A C 1
ATOM 743 O O . ALA A 1 100 ? 11.297 8.256 6.066 1.00 86.25 100 ALA A O 1
ATOM 744 N N . GLU A 1 101 ? 11.785 6.276 5.130 1.00 86.38 101 GLU A N 1
ATOM 745 C CA . GLU A 1 101 ? 11.068 6.462 3.887 1.00 86.38 101 GLU A CA 1
ATOM 746 C C . GLU A 1 101 ? 9.548 6.439 4.125 1.00 86.38 101 GLU A C 1
ATOM 748 O O . GLU A 1 101 ? 9.045 5.822 5.060 1.00 86.38 101 GLU A O 1
ATOM 753 N N . GLN A 1 102 ? 8.811 7.143 3.268 1.00 89.00 102 GLN A N 1
ATOM 754 C CA . GLN A 1 102 ? 7.348 7.247 3.308 1.00 89.00 102 GLN A CA 1
ATOM 755 C C . GLN A 1 102 ? 6.777 6.687 2.006 1.00 89.00 102 GLN A C 1
ATOM 757 O O . GLN A 1 102 ? 6.134 7.387 1.227 1.00 89.00 102 GLN A O 1
ATOM 762 N N . HIS A 1 103 ? 7.120 5.436 1.704 1.00 93.19 103 HIS A N 1
ATOM 763 C CA . HIS A 1 103 ? 6.590 4.758 0.524 1.00 93.19 103 HIS A CA 1
ATOM 764 C C . HIS A 1 103 ? 5.14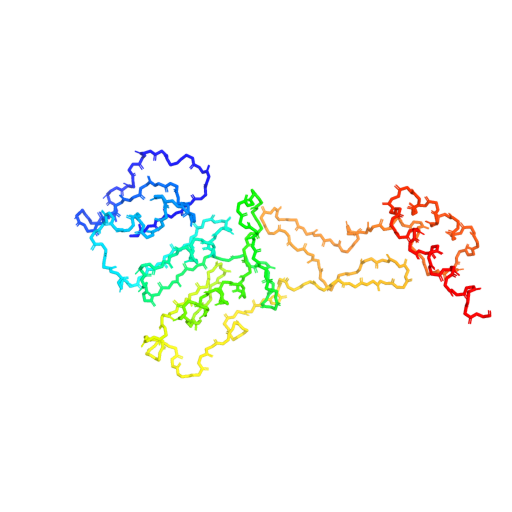6 4.308 0.738 1.00 93.19 103 HIS A C 1
ATOM 766 O O . HIS A 1 103 ? 4.398 4.196 -0.231 1.00 93.19 103 HIS A O 1
ATOM 772 N N . GLY A 1 104 ? 4.764 4.034 1.986 1.00 94.56 104 GLY A N 1
ATOM 773 C CA . GLY A 1 104 ? 3.503 3.383 2.304 1.00 94.56 104 GLY A CA 1
ATOM 774 C C . GLY A 1 104 ? 3.470 1.927 1.842 1.00 94.56 104 GLY A C 1
ATOM 775 O O . GLY A 1 104 ? 4.335 1.457 1.100 1.00 94.56 104 GLY A O 1
ATOM 776 N N . SER A 1 105 ? 2.462 1.191 2.296 1.00 97.00 105 SER A N 1
ATOM 777 C CA . SER A 1 105 ? 2.256 -0.203 1.895 1.00 97.00 105 SER A CA 1
ATOM 778 C C . SER A 1 105 ? 1.086 -0.315 0.924 1.00 97.00 105 SER A C 1
ATOM 780 O O . SER A 1 105 ? 0.155 0.477 0.971 1.00 97.00 105 SER A O 1
ATOM 782 N N . SER A 1 106 ? 1.138 -1.281 0.016 1.00 97.81 106 SER A N 1
ATOM 783 C CA . SER A 1 106 ? 0.064 -1.568 -0.944 1.00 97.81 106 SER A CA 1
ATOM 784 C C . SER A 1 106 ? -1.224 -2.056 -0.267 1.00 97.81 106 SER A C 1
ATOM 786 O O . SER A 1 106 ? -1.170 -2.677 0.798 1.00 97.81 106 SER A O 1
ATOM 788 N N . ALA A 1 107 ? -2.372 -1.873 -0.933 1.00 98.19 107 ALA A N 1
ATOM 789 C CA . ALA A 1 107 ? -3.642 -2.464 -0.498 1.00 98.19 107 ALA A CA 1
ATOM 790 C C . ALA A 1 107 ? -3.536 -3.989 -0.348 1.00 98.19 107 ALA A C 1
ATOM 792 O O . ALA A 1 107 ? -3.994 -4.543 0.646 1.00 98.19 107 ALA A O 1
ATOM 793 N N . ALA A 1 108 ? -2.878 -4.664 -1.296 1.00 98.44 108 ALA A N 1
ATOM 794 C CA . ALA A 1 108 ? -2.706 -6.114 -1.268 1.00 98.44 108 ALA A CA 1
ATOM 795 C C . ALA A 1 108 ? -1.920 -6.592 -0.036 1.00 98.44 108 ALA A C 1
ATOM 797 O O . ALA A 1 108 ? -2.297 -7.582 0.589 1.00 98.44 108 ALA A O 1
ATOM 798 N N . ALA A 1 109 ? -0.869 -5.867 0.365 1.00 98.31 109 ALA A N 1
ATOM 799 C CA . ALA A 1 109 ? -0.137 -6.173 1.594 1.00 98.31 109 ALA A CA 1
ATOM 800 C C . ALA A 1 109 ? -0.999 -5.958 2.850 1.00 98.31 109 ALA A C 1
ATOM 802 O O . ALA A 1 109 ? -0.936 -6.769 3.773 1.00 98.31 109 ALA A O 1
ATOM 803 N N . ALA A 1 110 ? -1.823 -4.904 2.884 1.00 98.25 110 ALA A N 1
ATOM 804 C CA . ALA A 1 110 ? -2.722 -4.639 4.007 1.00 98.25 110 ALA A CA 1
ATOM 805 C C . ALA A 1 110 ? -3.816 -5.715 4.138 1.00 98.25 110 ALA A C 1
ATOM 807 O O . ALA A 1 110 ? -4.076 -6.192 5.243 1.00 98.25 110 ALA A O 1
ATOM 808 N N . VAL A 1 111 ? -4.405 -6.144 3.013 1.00 98.56 111 VAL A N 1
ATOM 809 C CA . VAL A 1 111 ? -5.365 -7.260 2.960 1.00 98.56 111 VAL A CA 1
ATOM 810 C C . VAL A 1 111 ? -4.714 -8.548 3.457 1.00 98.56 111 VAL A C 1
ATOM 812 O O . VAL A 1 111 ? -5.223 -9.149 4.398 1.00 98.56 111 VAL A O 1
ATOM 815 N N . SER A 1 112 ? -3.549 -8.911 2.911 1.00 98.31 112 SER A N 1
ATOM 816 C CA . SER A 1 112 ? -2.813 -10.112 3.322 1.00 98.31 112 SER A CA 1
ATOM 817 C C . SER A 1 112 ? -2.471 -10.099 4.817 1.00 98.31 112 SER A C 1
ATOM 819 O O . SER A 1 112 ? -2.655 -11.105 5.498 1.00 98.31 112 SER A O 1
ATOM 821 N N . ALA A 1 113 ? -2.043 -8.958 5.367 1.00 98.00 113 ALA A N 1
ATOM 822 C CA . ALA A 1 113 ? -1.775 -8.836 6.799 1.00 98.00 113 ALA A CA 1
ATOM 823 C C . ALA A 1 113 ? -3.039 -9.014 7.659 1.00 98.00 113 ALA A C 1
ATOM 825 O O . ALA A 1 113 ? -2.966 -9.595 8.741 1.00 98.00 113 ALA A O 1
ATOM 826 N N . GLY A 1 114 ? -4.188 -8.526 7.187 1.00 97.94 114 GLY A N 1
ATOM 827 C CA . GLY A 1 114 ? -5.486 -8.747 7.819 1.00 97.94 114 GLY A CA 1
ATOM 828 C C . GLY A 1 114 ? -5.911 -10.214 7.812 1.00 97.94 114 GLY A C 1
ATOM 829 O O . GLY A 1 114 ? -6.319 -10.743 8.847 1.00 97.94 114 GLY A O 1
ATOM 830 N N . GLU A 1 115 ? -5.778 -10.876 6.665 1.00 97.69 115 GLU A N 1
ATOM 831 C CA . GLU A 1 115 ? -6.092 -12.298 6.486 1.00 97.69 115 GLU A CA 1
ATOM 832 C C . GLU A 1 115 ? -5.254 -13.183 7.414 1.00 97.69 115 GLU A C 1
ATOM 834 O O . GLU A 1 115 ? -5.811 -14.016 8.133 1.00 97.69 115 GLU A O 1
ATOM 839 N N . ASP A 1 116 ? -3.945 -12.922 7.508 1.00 97.81 116 ASP A N 1
ATOM 840 C CA . ASP A 1 116 ? -3.032 -13.598 8.443 1.00 97.81 116 ASP A CA 1
ATOM 841 C C . ASP A 1 116 ? -3.475 -13.459 9.914 1.00 97.81 116 ASP A C 1
ATOM 843 O O . ASP A 1 116 ? -3.136 -14.286 10.765 1.00 97.81 116 ASP A O 1
ATOM 847 N N . MET A 1 117 ? -4.225 -12.401 10.231 1.00 97.50 117 MET A N 1
ATOM 848 C CA . MET A 1 117 ? -4.738 -12.097 11.567 1.00 97.50 117 MET A CA 1
ATOM 849 C C . MET A 1 117 ? -6.187 -12.556 11.789 1.00 97.50 117 MET A C 1
ATOM 851 O O . MET A 1 117 ? -6.757 -12.272 12.844 1.00 97.50 117 MET A O 1
ATOM 855 N N . GLY A 1 118 ? -6.789 -13.277 10.838 1.00 97.50 118 GLY A N 1
ATOM 856 C CA . GLY A 1 118 ? -8.162 -13.773 10.950 1.00 97.50 118 GLY A CA 1
ATOM 857 C C . GLY A 1 118 ? -9.228 -12.727 10.619 1.00 97.50 118 GLY A C 1
ATOM 858 O O . GLY A 1 118 ? -10.328 -12.764 11.180 1.00 97.50 118 GLY A O 1
ATOM 859 N N . TYR A 1 119 ? -8.912 -11.793 9.722 1.00 98.31 119 TYR A N 1
ATOM 860 C CA . TYR A 1 119 ? -9.855 -10.822 9.177 1.00 98.31 119 TYR A CA 1
ATOM 861 C C . TYR A 1 119 ? -10.127 -11.084 7.697 1.00 98.31 119 TYR A C 1
ATOM 863 O O . TYR A 1 119 ? -9.402 -11.796 7.015 1.00 98.31 119 TYR A O 1
ATOM 871 N N . VAL A 1 120 ? -11.214 -10.502 7.214 1.00 98.25 120 VAL A N 1
ATOM 872 C CA . VAL A 1 120 ? -11.738 -10.652 5.863 1.00 98.25 120 VAL A CA 1
ATOM 873 C C . VAL A 1 120 ? -11.917 -9.262 5.268 1.00 98.25 120 VAL A C 1
ATOM 875 O O . VAL A 1 120 ? -12.391 -8.353 5.952 1.00 98.25 120 VAL A O 1
ATOM 878 N N . LEU A 1 121 ? -11.567 -9.095 3.995 1.00 98.56 121 LEU A N 1
ATOM 879 C CA . LEU A 1 121 ? -11.813 -7.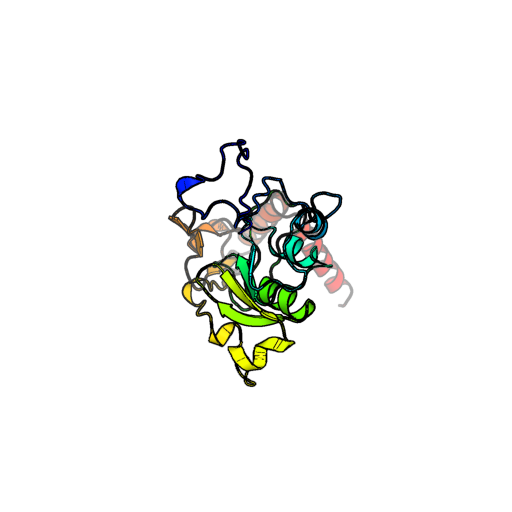858 3.264 1.00 98.56 121 LEU A CA 1
ATOM 880 C C . LEU A 1 121 ? -13.315 -7.551 3.180 1.00 98.56 121 LEU A C 1
ATOM 882 O O . LEU A 1 121 ? -14.109 -8.395 2.765 1.00 98.56 121 LEU A O 1
ATOM 886 N N . ALA A 1 122 ? -13.695 -6.332 3.565 1.00 98.25 122 ALA A N 1
ATOM 887 C CA . ALA A 1 122 ? -15.077 -5.872 3.499 1.00 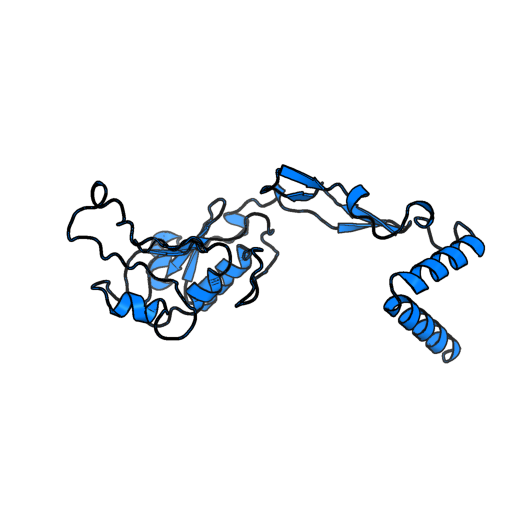98.25 122 ALA A CA 1
ATOM 888 C C . ALA A 1 122 ? -15.299 -4.697 2.558 1.00 98.25 122 ALA A C 1
ATOM 890 O O . ALA A 1 122 ? -16.310 -4.664 1.860 1.00 98.25 122 ALA A O 1
ATOM 891 N N . ALA A 1 123 ? -14.381 -3.735 2.540 1.00 98.25 123 ALA A N 1
ATOM 892 C CA . ALA A 1 123 ? -14.478 -2.578 1.666 1.00 98.25 123 ALA A CA 1
ATOM 893 C C . ALA A 1 123 ? -13.102 -1.957 1.432 1.00 98.25 123 ALA A C 1
ATOM 895 O O . ALA A 1 123 ? -12.160 -2.176 2.196 1.00 98.25 123 ALA A O 1
ATOM 896 N N . VAL A 1 124 ? -13.012 -1.143 0.386 1.00 98.38 124 VAL A N 1
ATOM 897 C CA . VAL A 1 124 ? -11.836 -0.337 0.067 1.00 98.38 124 VAL A CA 1
ATOM 898 C C . VAL A 1 124 ? -12.307 1.083 -0.223 1.00 98.38 124 VAL A C 1
ATOM 900 O O . VAL A 1 124 ? -13.306 1.288 -0.910 1.00 98.38 124 VAL A O 1
ATOM 903 N N . THR A 1 125 ? -11.619 2.066 0.347 1.00 97.25 125 THR A N 1
ATOM 904 C CA . THR A 1 125 ? -11.761 3.482 -0.008 1.00 97.25 125 THR A CA 1
ATOM 905 C C . THR A 1 125 ? -10.542 3.925 -0.814 1.00 97.25 125 THR A C 1
ATOM 907 O O . THR A 1 125 ? -9.646 3.123 -1.086 1.00 97.25 125 THR A O 1
ATOM 910 N N . GLU A 1 126 ? -10.480 5.206 -1.180 1.00 94.38 126 GLU A N 1
ATOM 911 C CA . GLU A 1 126 ? -9.335 5.755 -1.912 1.00 94.38 126 GLU A CA 1
ATOM 912 C C . GLU A 1 126 ? -8.004 5.427 -1.222 1.00 94.38 126 GLU A C 1
ATOM 914 O O . GLU A 1 126 ? -7.102 4.951 -1.893 1.00 94.38 126 GLU A O 1
ATOM 919 N N . CYS A 1 127 ? -7.912 5.559 0.107 1.00 95.25 127 CYS A N 1
ATOM 920 C CA . CYS A 1 127 ? -6.661 5.331 0.849 1.00 95.25 127 CYS A CA 1
ATOM 921 C C . CYS A 1 127 ? -6.774 4.330 2.006 1.00 95.25 127 CYS A C 1
ATOM 923 O O . CYS A 1 127 ? -5.813 4.171 2.747 1.00 95.25 127 CYS A O 1
ATOM 925 N N . ASN A 1 128 ? -7.920 3.669 2.216 1.00 98.19 128 ASN A N 1
ATOM 926 C CA . ASN A 1 128 ? -8.076 2.722 3.326 1.00 98.19 128 ASN A CA 1
ATOM 927 C C . ASN A 1 128 ? -8.609 1.363 2.883 1.00 98.19 128 ASN A C 1
ATOM 929 O O . ASN A 1 128 ? -9.523 1.278 2.064 1.00 98.19 128 ASN A O 1
ATOM 933 N N . VAL A 1 129 ? -8.100 0.308 3.509 1.00 98.38 129 VAL A N 1
ATOM 934 C CA . VAL A 1 129 ? -8.703 -1.025 3.484 1.00 98.38 129 VAL A CA 1
ATOM 935 C C . VAL A 1 129 ? -9.532 -1.202 4.754 1.00 98.38 129 VAL A C 1
ATOM 937 O O . VAL A 1 129 ? -9.075 -0.887 5.853 1.00 98.38 129 VAL A O 1
ATOM 940 N N . ILE A 1 130 ? -10.755 -1.712 4.606 1.00 98.69 130 ILE A N 1
ATOM 941 C CA . ILE A 1 130 ? -11.643 -2.056 5.717 1.00 98.69 130 ILE A CA 1
ATOM 942 C C . ILE A 1 130 ? -11.735 -3.576 5.814 1.00 98.69 130 ILE A C 1
ATOM 944 O O . ILE A 1 130 ? -12.204 -4.251 4.895 1.00 98.69 130 ILE A O 1
ATOM 948 N N . LEU A 1 131 ? -11.302 -4.097 6.954 1.00 98.62 131 LEU A N 1
ATOM 949 C CA . LEU A 1 131 ? -11.253 -5.513 7.278 1.00 98.62 131 LEU A CA 1
ATOM 950 C C . LEU A 1 131 ? -12.222 -5.808 8.423 1.00 98.62 131 LEU A C 1
ATOM 952 O O . LEU A 1 131 ? -12.322 -5.035 9.375 1.00 98.62 131 LEU A O 1
ATOM 956 N N . VAL A 1 132 ? -12.907 -6.943 8.363 1.00 98.38 132 VAL A N 1
ATOM 957 C CA . VAL A 1 132 ? -13.835 -7.402 9.404 1.00 98.38 132 VAL A CA 1
ATOM 958 C C . VAL A 1 132 ? -13.382 -8.738 9.961 1.00 98.38 132 VAL A C 1
ATOM 960 O O . VAL A 1 132 ? -12.896 -9.594 9.227 1.00 98.38 132 VAL A O 1
ATOM 963 N N . ARG A 1 133 ? -13.516 -8.926 11.271 1.00 98.00 133 ARG A N 1
ATOM 964 C CA . ARG A 1 133 ? -13.094 -10.159 11.936 1.00 98.00 133 ARG A CA 1
ATOM 965 C C . ARG A 1 133 ? -13.901 -11.346 11.406 1.00 98.00 133 ARG A C 1
ATOM 967 O O . ARG A 1 133 ? -15.100 -11.229 11.150 1.00 98.00 133 ARG A O 1
ATOM 974 N N . HIS A 1 134 ? -13.247 -12.490 11.224 1.00 97.19 134 HIS A N 1
ATOM 975 C CA . HIS A 1 134 ? -13.835 -13.642 10.536 1.00 97.19 134 HIS A CA 1
ATOM 976 C C . HIS A 1 134 ? -15.169 -14.123 11.146 1.00 97.19 134 HIS A C 1
ATOM 978 O O . HIS A 1 134 ? -16.071 -14.529 10.416 1.00 97.19 134 HIS A O 1
ATOM 984 N N . ASP A 1 135 ? -15.325 -14.056 12.471 1.00 96.62 135 ASP A N 1
ATOM 985 C CA . ASP A 1 135 ? -16.532 -14.484 13.196 1.00 96.62 135 ASP A CA 1
ATOM 986 C C . ASP A 1 135 ? -17.774 -13.625 12.908 1.00 96.62 135 ASP A C 1
ATOM 988 O O . ASP A 1 135 ? -18.893 -14.131 12.965 1.00 96.62 135 ASP A O 1
ATOM 992 N N . VAL A 1 136 ? -17.593 -12.348 12.564 1.00 96.31 136 VAL A N 1
ATOM 993 C CA . VAL A 1 136 ? -18.689 -11.435 12.196 1.00 96.31 136 VAL A CA 1
ATOM 994 C C . VAL A 1 136 ? -18.821 -11.245 10.687 1.00 96.31 136 VAL A C 1
ATOM 996 O O . VAL A 1 136 ? -19.816 -10.693 10.222 1.00 96.31 136 VAL A O 1
ATOM 999 N N . ALA A 1 137 ? -17.846 -11.717 9.909 1.00 96.50 137 ALA A N 1
ATOM 1000 C CA . ALA A 1 137 ? -17.750 -11.431 8.487 1.00 96.50 137 ALA A CA 1
ATOM 1001 C C . ALA A 1 137 ? -18.977 -11.912 7.696 1.00 96.50 137 ALA A C 1
ATOM 1003 O O . ALA A 1 137 ? -19.390 -11.246 6.750 1.00 96.50 137 ALA A O 1
ATOM 1004 N N . GLU A 1 138 ? -19.572 -13.065 8.032 1.00 96.56 138 GLU A N 1
ATOM 1005 C CA . GLU A 1 138 ? -20.768 -13.585 7.335 1.00 96.56 138 GLU A CA 1
ATOM 1006 C C . GLU A 1 138 ? -21.925 -12.578 7.353 1.00 96.56 138 GLU A C 1
ATOM 1008 O O . GLU A 1 138 ? -22.524 -12.301 6.319 1.00 96.56 138 GLU A O 1
ATOM 1013 N N . SER A 1 139 ? -22.174 -11.951 8.503 1.00 95.25 139 SER A N 1
ATOM 1014 C CA . SER A 1 139 ? -23.239 -10.958 8.666 1.00 95.25 139 SER A CA 1
ATOM 1015 C C . SER A 1 139 ? -22.966 -9.638 7.942 1.00 95.25 139 SER A C 1
ATOM 1017 O O . SER A 1 139 ? -23.898 -8.863 7.741 1.00 95.25 139 SER A O 1
ATOM 1019 N N . VAL A 1 140 ? -21.706 -9.351 7.592 1.00 94.88 140 VAL A N 1
ATOM 1020 C CA . VAL A 1 140 ? -21.306 -8.069 6.988 1.00 94.88 140 VAL A CA 1
ATOM 1021 C C . VAL A 1 140 ? -21.163 -8.172 5.472 1.00 94.88 140 VAL A C 1
ATOM 1023 O O . VAL A 1 140 ? -21.683 -7.321 4.758 1.00 94.88 140 VAL A O 1
ATOM 1026 N N . VAL A 1 141 ? -20.463 -9.195 4.975 1.00 95.12 141 VAL A N 1
ATOM 1027 C CA . VAL A 1 141 ? -20.108 -9.318 3.545 1.00 95.12 141 VAL A CA 1
ATOM 1028 C C . VAL A 1 141 ? -20.659 -10.587 2.890 1.00 95.12 141 VAL A C 1
ATOM 1030 O O . VAL A 1 141 ? -20.434 -10.814 1.702 1.00 95.12 141 VAL A O 1
ATOM 1033 N N . GLY A 1 142 ? -21.371 -11.426 3.650 1.00 94.56 142 GLY A N 1
ATOM 1034 C CA . GLY A 1 142 ? -21.895 -12.709 3.182 1.00 94.56 142 GLY A CA 1
ATOM 1035 C C . GLY A 1 142 ? -20.812 -13.738 2.847 1.00 94.56 142 GLY A C 1
ATOM 1036 O O . GLY A 1 142 ? -19.609 -13.487 2.964 1.00 94.56 142 GLY A O 1
ATOM 1037 N N . SER A 1 143 ? -21.251 -14.907 2.389 1.00 91.12 143 SER A N 1
ATOM 1038 C CA . SER A 1 143 ? -20.380 -16.053 2.117 1.00 91.12 143 SER A CA 1
ATOM 1039 C C . SER A 1 143 ? -19.491 -15.905 0.879 1.00 91.12 143 SER A C 1
ATOM 1041 O O . SER A 1 143 ? -18.500 -16.618 0.760 1.00 91.12 143 SER A O 1
ATOM 1043 N N . ALA A 1 144 ? -19.846 -15.025 -0.064 1.00 88.94 144 ALA A N 1
ATOM 1044 C CA . ALA A 1 144 ? -19.140 -14.900 -1.341 1.00 88.94 144 ALA A CA 1
ATOM 1045 C C . ALA A 1 144 ? -17.743 -14.276 -1.202 1.00 88.94 144 ALA A C 1
ATOM 1047 O O . ALA A 1 144 ? -16.892 -14.607 -2.014 1.00 88.94 144 ALA A O 1
ATOM 1048 N N . ARG A 1 145 ? -17.528 -13.453 -0.158 1.00 92.00 145 ARG A N 1
ATOM 1049 C CA . ARG A 1 145 ? -16.292 -12.709 0.166 1.00 92.00 145 ARG A CA 1
ATOM 1050 C C . ARG A 1 145 ? -15.740 -11.891 -1.023 1.00 92.00 145 ARG A C 1
ATOM 1052 O O . ARG A 1 145 ? -15.214 -12.472 -1.965 1.00 92.00 145 ARG A O 1
ATOM 1059 N N . PRO A 1 146 ? -15.817 -10.549 -1.004 1.00 94.94 146 PRO A N 1
ATOM 1060 C CA . PRO A 1 146 ? -15.305 -9.754 -2.116 1.00 94.94 146 PRO A CA 1
ATOM 1061 C C . PRO A 1 146 ? -13.776 -9.849 -2.217 1.00 94.94 146 PRO A C 1
ATOM 1063 O O . PRO A 1 146 ? -13.080 -9.914 -1.201 1.00 94.94 146 PRO A O 1
ATOM 1066 N N . THR A 1 147 ? -13.251 -9.812 -3.438 1.00 96.69 147 THR A N 1
ATOM 1067 C CA . THR A 1 147 ? -11.813 -9.674 -3.691 1.00 96.69 147 THR A CA 1
ATOM 1068 C C . THR A 1 147 ? -11.399 -8.204 -3.730 1.00 96.69 147 THR A C 1
ATOM 1070 O O . THR A 1 147 ? -12.231 -7.298 -3.806 1.00 96.69 147 THR A O 1
ATOM 1073 N N . LEU A 1 148 ? -10.088 -7.948 -3.696 1.00 97.88 148 LEU A N 1
ATOM 1074 C CA . LEU A 1 148 ? -9.564 -6.593 -3.862 1.00 97.88 148 LEU A CA 1
ATOM 1075 C C . LEU A 1 148 ? -9.940 -6.005 -5.234 1.00 97.88 148 LEU A C 1
ATOM 1077 O O . LEU A 1 148 ? -10.335 -4.844 -5.304 1.00 97.88 148 LEU A O 1
ATOM 1081 N N . ASP A 1 149 ? -9.896 -6.817 -6.293 1.00 97.81 149 ASP A N 1
ATOM 1082 C CA . ASP A 1 149 ? -10.270 -6.399 -7.650 1.00 97.81 149 ASP A CA 1
ATOM 1083 C C . ASP A 1 149 ? -11.774 -6.109 -7.795 1.00 97.81 149 ASP A C 1
ATOM 1085 O O . ASP A 1 149 ? -12.151 -5.250 -8.590 1.00 97.81 149 ASP A O 1
ATOM 1089 N N . ASP A 1 150 ? -12.638 -6.759 -7.004 1.00 97.19 150 ASP A N 1
ATOM 1090 C CA . ASP A 1 150 ? -14.076 -6.444 -6.980 1.00 97.19 150 ASP A CA 1
ATOM 1091 C C . ASP A 1 150 ? -14.356 -5.059 -6.377 1.00 97.19 150 ASP A C 1
ATOM 1093 O O . ASP A 1 150 ? -15.342 -4.407 -6.727 1.00 97.19 150 ASP A O 1
ATOM 1097 N N . LEU A 1 151 ? -13.512 -4.623 -5.436 1.00 97.94 151 LEU A N 1
ATOM 1098 C CA . LEU A 1 151 ? -13.752 -3.443 -4.600 1.00 97.94 151 LEU A CA 1
ATOM 1099 C C . LEU A 1 151 ? -12.942 -2.214 -5.008 1.00 97.94 151 LEU A C 1
ATOM 1101 O O . LEU A 1 151 ? -13.295 -1.103 -4.611 1.00 97.94 151 LEU A O 1
ATOM 1105 N N . ARG A 1 152 ? -11.859 -2.392 -5.766 1.00 97.69 152 ARG A N 1
ATOM 1106 C CA . ARG A 1 152 ? -10.939 -1.315 -6.129 1.00 97.69 152 ARG A CA 1
ATOM 1107 C C . ARG A 1 152 ? -10.594 -1.353 -7.611 1.00 97.69 152 ARG A C 1
ATOM 1109 O O . ARG A 1 152 ? -9.891 -2.246 -8.075 1.00 97.69 152 ARG A O 1
ATOM 1116 N N . ASP A 1 153 ? -10.997 -0.300 -8.314 1.00 96.94 153 ASP A N 1
ATOM 1117 C CA . ASP A 1 153 ? -10.513 0.008 -9.656 1.00 96.94 153 ASP A CA 1
ATOM 1118 C C . ASP A 1 153 ? -9.171 0.749 -9.577 1.00 96.94 153 ASP A C 1
ATOM 1120 O O . ASP A 1 153 ? -9.105 1.889 -9.125 1.00 96.94 153 ASP A O 1
ATOM 1124 N N . ASP A 1 154 ? -8.093 0.098 -10.008 1.00 95.94 154 ASP A N 1
ATOM 1125 C CA . ASP A 1 154 ? -6.728 0.625 -9.950 1.00 95.94 154 ASP A CA 1
ATOM 1126 C C . ASP A 1 154 ? -6.167 1.023 -11.326 1.00 95.94 154 ASP A C 1
ATOM 1128 O O . ASP A 1 154 ? -4.966 1.277 -11.461 1.00 95.94 154 ASP A O 1
ATOM 1132 N N . ARG A 1 155 ? -7.015 1.079 -12.366 1.00 94.19 155 ARG A N 1
ATOM 1133 C CA . ARG A 1 155 ? -6.587 1.278 -13.763 1.00 94.19 155 ARG A CA 1
ATOM 1134 C C . ARG A 1 155 ? -5.718 2.517 -13.962 1.00 94.19 155 ARG A C 1
ATOM 1136 O O . ARG A 1 155 ? -4.797 2.479 -14.776 1.00 94.19 155 ARG A O 1
ATOM 1143 N N . GLU A 1 156 ? -5.985 3.595 -13.231 1.00 91.44 156 GLU A N 1
ATOM 1144 C CA . GLU A 1 156 ? -5.223 4.846 -13.335 1.00 91.44 156 GLU A CA 1
ATOM 1145 C C . GLU A 1 156 ? -3.810 4.766 -12.736 1.00 91.44 156 GLU A C 1
ATOM 1147 O O . GLU A 1 156 ? -2.927 5.523 -13.138 1.00 91.44 156 GLU A O 1
ATOM 1152 N N . PHE A 1 157 ? -3.568 3.817 -11.830 1.00 92.50 157 PHE A N 1
ATOM 1153 C CA . PHE A 1 157 ? -2.279 3.630 -11.160 1.00 92.50 157 PHE A CA 1
ATOM 1154 C C . PHE A 1 157 ? -1.388 2.593 -11.857 1.00 92.50 157 PHE A C 1
ATOM 1156 O O . PHE A 1 157 ? -0.224 2.413 -11.495 1.00 92.50 157 PHE A O 1
ATOM 1163 N N . ARG A 1 158 ? -1.898 1.918 -12.896 1.00 93.81 158 ARG A N 1
ATOM 1164 C CA . ARG A 1 158 ? -1.143 0.918 -13.658 1.00 93.81 158 ARG A CA 1
ATOM 1165 C C . ARG A 1 158 ? -0.208 1.575 -14.677 1.00 93.81 158 ARG A C 1
ATOM 1167 O O . ARG A 1 158 ? -0.634 2.277 -15.595 1.00 93.81 158 ARG A O 1
ATOM 1174 N N . CYS A 1 159 ? 1.086 1.276 -14.551 1.00 93.69 159 CYS A N 1
ATOM 1175 C CA . CYS A 1 159 ? 2.132 1.700 -15.480 1.00 93.69 159 CYS A CA 1
ATOM 1176 C C . CYS A 1 159 ? 3.086 0.533 -15.773 1.00 93.69 159 CYS A C 1
ATOM 1178 O O . CYS A 1 159 ? 3.890 0.137 -14.930 1.00 93.69 159 CYS A O 1
ATOM 1180 N N . TYR A 1 160 ? 2.998 -0.028 -16.979 1.00 94.88 160 TYR A N 1
ATOM 1181 C CA . TYR A 1 160 ? 3.867 -1.115 -17.422 1.00 94.88 160 TYR A CA 1
ATOM 1182 C C . TYR A 1 160 ? 5.138 -0.558 -18.052 1.00 94.88 160 TYR A C 1
ATOM 1184 O O . TYR A 1 160 ? 5.065 0.294 -18.938 1.00 94.88 160 TYR A O 1
ATOM 1192 N N . VAL A 1 161 ? 6.291 -1.082 -17.636 1.00 95.38 161 VAL A N 1
ATOM 1193 C CA . VAL A 1 161 ? 7.610 -0.703 -18.157 1.00 95.38 161 VAL A CA 1
ATOM 1194 C C . VAL A 1 161 ? 8.149 -1.811 -19.056 1.00 95.38 161 VAL A C 1
ATOM 1196 O O . VAL A 1 161 ? 8.172 -2.978 -18.667 1.00 95.38 161 VAL A O 1
ATOM 1199 N N . PHE A 1 162 ? 8.611 -1.458 -20.254 1.00 96.50 162 PHE A N 1
ATOM 1200 C CA . PHE A 1 162 ? 9.193 -2.401 -21.212 1.00 96.50 162 PHE A CA 1
ATOM 1201 C C . PHE A 1 162 ? 10.354 -1.775 -21.989 1.00 96.50 162 PHE A C 1
ATOM 1203 O O . PHE A 1 162 ? 10.538 -0.560 -21.993 1.00 96.50 162 PHE A O 1
ATOM 1210 N N . SER A 1 163 ? 11.177 -2.608 -22.630 1.00 96.12 163 SER A N 1
ATOM 1211 C CA . SER A 1 163 ? 12.351 -2.149 -23.380 1.00 96.12 163 SER A CA 1
ATOM 1212 C C . SER A 1 163 ? 12.100 -2.188 -24.885 1.00 96.12 163 SER A C 1
ATOM 1214 O O . SER A 1 163 ? 11.658 -3.202 -25.424 1.00 96.12 163 SER A O 1
ATOM 1216 N N . GLY A 1 164 ? 12.409 -1.084 -25.566 1.00 95.50 164 GLY A N 1
ATOM 1217 C CA . GLY A 1 164 ? 12.485 -1.029 -27.020 1.00 95.50 164 GLY A CA 1
ATOM 1218 C C . GLY A 1 164 ? 13.764 -1.683 -27.544 1.00 95.50 164 GLY A C 1
ATOM 1219 O O . GLY A 1 164 ? 14.803 -1.686 -26.886 1.00 95.50 164 GLY A O 1
ATOM 1220 N N . TYR A 1 165 ? 13.726 -2.181 -28.781 1.00 94.88 165 TYR A N 1
ATOM 1221 C CA . TYR A 1 165 ? 14.883 -2.804 -29.440 1.00 94.88 165 TYR A CA 1
ATOM 1222 C C . TYR A 1 165 ? 16.117 -1.892 -29.549 1.00 94.88 165 TYR A C 1
ATOM 1224 O O . TYR A 1 165 ? 17.239 -2.372 -29.684 1.00 94.88 165 TYR A O 1
ATOM 1232 N N . ASN A 1 166 ? 15.919 -0.577 -29.497 1.00 93.50 166 ASN A N 1
ATOM 1233 C CA . ASN A 1 166 ? 16.969 0.436 -29.504 1.00 93.50 166 ASN A CA 1
ATOM 1234 C C . ASN A 1 166 ? 17.492 0.798 -28.099 1.00 93.50 166 ASN A C 1
ATOM 1236 O O . ASN A 1 166 ? 18.305 1.710 -27.985 1.00 93.50 166 ASN A O 1
ATOM 1240 N N . GLY A 1 167 ? 17.017 0.141 -27.039 1.00 93.06 167 GLY A N 1
ATOM 1241 C CA . GLY A 1 167 ? 17.392 0.441 -25.658 1.00 93.06 167 GLY A CA 1
ATOM 1242 C C . GLY A 1 167 ? 16.602 1.580 -25.008 1.00 93.06 167 GLY A C 1
ATOM 1243 O O . GLY A 1 167 ? 16.981 2.015 -23.921 1.00 93.06 167 GLY A O 1
ATOM 1244 N N . ASP A 1 168 ? 15.522 2.064 -25.635 1.00 95.94 168 ASP A N 1
ATOM 1245 C CA . ASP A 1 168 ? 14.566 2.936 -24.948 1.00 95.94 168 ASP A CA 1
ATOM 1246 C C . ASP A 1 168 ? 13.859 2.179 -23.815 1.00 95.94 168 ASP A C 1
ATOM 1248 O O . ASP A 1 168 ? 13.459 1.023 -23.976 1.00 95.94 168 ASP A O 1
ATOM 1252 N N . ILE A 1 169 ? 13.662 2.852 -22.682 1.00 96.94 169 ILE A N 1
ATOM 1253 C CA . ILE A 1 169 ? 12.694 2.436 -21.657 1.00 96.94 169 ILE A CA 1
ATOM 1254 C C . ILE A 1 169 ? 11.343 3.050 -22.024 1.00 96.94 169 ILE A C 1
ATOM 1256 O O . ILE A 1 169 ? 11.231 4.263 -22.176 1.00 96.94 169 ILE A O 1
ATOM 1260 N N . LEU A 1 170 ? 10.320 2.230 -22.203 1.00 95.75 170 LEU A N 1
ATOM 1261 C CA . LEU A 1 170 ? 8.986 2.654 -22.610 1.00 95.75 170 LEU A CA 1
ATOM 1262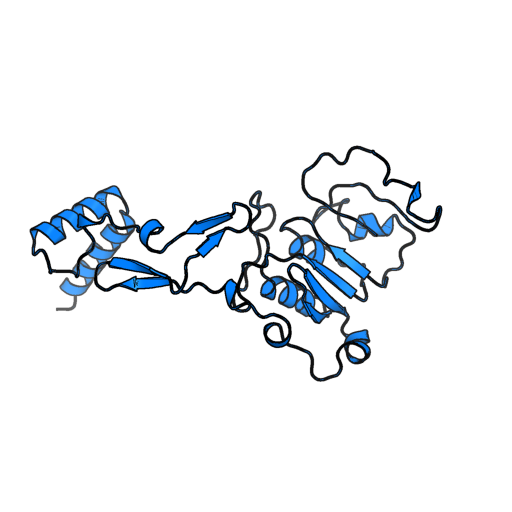 C C . LEU A 1 170 ? 7.997 2.372 -21.484 1.00 95.75 170 LEU A C 1
ATOM 1264 O O . LEU A 1 170 ? 8.150 1.398 -20.746 1.00 95.75 170 LEU A O 1
ATOM 1268 N N . THR A 1 171 ? 6.985 3.229 -21.366 1.00 95.94 171 THR A N 1
ATOM 1269 C CA . THR A 1 171 ? 5.898 3.070 -20.399 1.00 95.94 171 THR A CA 1
ATOM 1270 C C . THR A 1 171 ? 4.552 3.027 -21.118 1.00 95.94 171 THR A C 1
ATOM 1272 O O . THR A 1 171 ? 4.366 3.722 -22.119 1.00 95.94 171 THR A O 1
ATOM 1275 N N . SER A 1 172 ? 3.610 2.210 -20.637 1.00 94.94 172 SER A N 1
ATOM 1276 C CA . SER A 1 172 ? 2.243 2.145 -21.192 1.00 94.94 172 SER A CA 1
ATOM 1277 C C . SER A 1 172 ? 1.452 3.441 -20.988 1.00 94.94 172 SER A C 1
ATOM 1279 O O . SER A 1 172 ? 0.551 3.754 -21.761 1.00 94.94 172 SER A O 1
ATOM 1281 N N . SER A 1 173 ? 1.795 4.185 -19.942 1.00 93.38 173 SER A N 1
ATOM 1282 C CA . SER A 1 173 ? 1.189 5.444 -19.518 1.00 93.38 173 SER A CA 1
ATOM 1283 C C . SER A 1 173 ? 2.268 6.327 -18.870 1.00 93.38 173 SER A C 1
ATOM 1285 O O . SER A 1 173 ? 3.325 5.825 -18.469 1.00 93.38 173 SER A O 1
ATOM 1287 N N . PRO A 1 174 ? 2.081 7.654 -18.796 1.00 92.38 174 PRO A N 1
ATOM 1288 C CA . PRO A 1 174 ? 2.921 8.497 -17.953 1.00 92.38 174 PRO A CA 1
ATOM 1289 C C . PRO A 1 174 ? 2.769 8.108 -16.476 1.00 92.38 174 PRO A C 1
ATOM 1291 O O . PRO A 1 174 ? 1.657 7.862 -16.018 1.00 92.38 174 PRO A O 1
ATOM 1294 N N . LEU A 1 175 ? 3.870 8.085 -15.723 1.00 92.56 175 LEU A N 1
ATOM 1295 C CA . LEU A 1 175 ? 3.829 7.839 -14.282 1.00 92.56 175 LEU A CA 1
ATOM 1296 C C . LEU A 1 175 ? 3.503 9.149 -13.554 1.00 92.56 175 LEU A C 1
ATOM 1298 O O . LEU A 1 175 ? 4.226 10.137 -13.694 1.00 92.56 175 LEU A O 1
ATOM 1302 N N . VAL A 1 176 ? 2.427 9.160 -12.773 1.00 90.69 176 VAL A N 1
ATOM 1303 C CA . VAL A 1 176 ? 1.999 10.330 -11.994 1.00 90.69 176 VAL A CA 1
ATOM 1304 C C . VAL A 1 176 ? 2.567 10.247 -10.578 1.00 90.69 176 VAL A C 1
ATOM 1306 O O . VAL A 1 176 ? 2.476 9.216 -9.923 1.00 90.69 176 VAL A O 1
ATOM 1309 N N . LEU A 1 177 ? 3.145 11.350 -10.101 1.00 92.88 177 LEU A N 1
ATOM 1310 C CA . LEU A 1 177 ? 3.591 11.546 -8.722 1.00 92.88 177 LEU A CA 1
ATOM 1311 C C . LEU A 1 177 ? 2.608 12.508 -8.029 1.00 92.88 177 LEU A C 1
ATOM 1313 O O . LEU A 1 177 ? 2.835 13.727 -8.055 1.00 92.88 177 LEU A O 1
ATOM 1317 N N . PRO A 1 178 ? 1.498 12.009 -7.450 1.00 91.19 178 PRO A N 1
ATOM 1318 C CA . PRO A 1 178 ? 0.354 12.855 -7.103 1.00 91.19 178 PRO A CA 1
ATOM 1319 C C . PRO A 1 178 ? 0.669 13.875 -6.000 1.00 91.19 178 PRO A C 1
ATOM 1321 O O . PRO A 1 178 ? 0.291 15.035 -6.123 1.00 91.19 178 PRO A O 1
ATOM 1324 N N . TRP A 1 179 ? 1.488 13.526 -5.002 1.00 92.12 179 TRP A N 1
ATOM 1325 C CA . TRP A 1 179 ? 1.889 14.440 -3.912 1.00 92.12 179 TRP A CA 1
ATOM 1326 C C . TRP A 1 179 ? 2.770 15.631 -4.332 1.00 92.12 179 TRP A C 1
ATOM 1328 O O . TRP A 1 179 ? 3.095 16.498 -3.511 1.00 92.12 179 TRP A O 1
ATOM 1338 N N . ARG A 1 180 ? 3.224 15.669 -5.589 1.00 92.56 180 ARG A N 1
ATOM 1339 C CA . ARG A 1 180 ? 4.008 16.778 -6.161 1.00 92.56 180 ARG A CA 1
ATOM 1340 C C . ARG A 1 180 ? 3.428 17.297 -7.475 1.00 92.56 180 ARG A C 1
ATOM 1342 O O . ARG A 1 180 ? 4.010 18.208 -8.056 1.00 92.56 180 ARG A O 1
ATOM 1349 N N . SER A 1 181 ? 2.318 16.726 -7.946 1.00 91.38 181 SER A N 1
ATOM 1350 C CA . SER A 1 181 ? 1.695 17.049 -9.235 1.00 91.38 181 SER A CA 1
ATOM 1351 C C . SER A 1 181 ? 2.665 16.960 -10.424 1.00 91.38 181 SER A C 1
ATOM 1353 O O . SER A 1 181 ? 2.588 17.750 -11.365 1.00 91.38 181 SER A O 1
ATOM 1355 N N . ILE A 1 182 ? 3.603 16.006 -10.384 1.00 94.12 182 ILE A N 1
ATOM 1356 C CA . ILE A 1 182 ? 4.585 15.778 -11.455 1.00 94.12 182 ILE A CA 1
ATOM 1357 C C . ILE A 1 182 ? 4.142 14.582 -12.293 1.00 94.12 182 ILE A C 1
ATOM 1359 O O . ILE A 1 182 ? 3.782 13.538 -11.759 1.00 94.12 182 ILE A O 1
ATOM 1363 N N . THR A 1 183 ? 4.213 14.719 -13.616 1.00 94.31 183 THR A N 1
ATOM 1364 C CA . THR A 1 183 ? 4.016 13.615 -14.563 1.00 94.31 183 THR A CA 1
ATOM 1365 C C . THR A 1 183 ? 5.345 13.262 -15.218 1.00 94.31 183 THR A C 1
ATOM 1367 O O . THR A 1 183 ? 5.948 14.098 -15.893 1.00 94.31 183 THR A O 1
ATOM 1370 N N . VAL A 1 184 ? 5.789 12.022 -15.036 1.00 93.75 184 VAL A N 1
ATOM 1371 C CA . VAL A 1 184 ? 7.022 11.473 -15.603 1.00 93.75 184 VAL A CA 1
ATOM 1372 C C . VAL A 1 184 ? 6.681 10.738 -16.896 1.00 93.75 184 VAL A C 1
ATOM 1374 O O . VAL A 1 184 ? 5.934 9.758 -16.896 1.00 93.75 184 VAL A O 1
ATOM 1377 N N . ARG A 1 185 ? 7.222 11.202 -18.024 1.00 94.44 185 ARG A N 1
ATOM 1378 C CA . ARG A 1 185 ? 7.082 10.504 -19.310 1.00 94.44 185 ARG A CA 1
ATOM 1379 C C . ARG A 1 185 ? 8.191 9.473 -19.460 1.00 94.44 185 ARG A C 1
ATOM 1381 O O . ARG A 1 185 ? 9.267 9.620 -18.883 1.00 94.44 185 ARG A O 1
ATOM 1388 N N . TRP A 1 186 ? 7.994 8.502 -20.349 1.00 93.62 186 TRP A N 1
ATOM 1389 C CA . TRP A 1 186 ? 9.042 7.543 -20.709 1.00 93.62 186 TRP A CA 1
ATOM 1390 C C . TRP A 1 186 ? 10.365 8.244 -21.073 1.00 93.62 186 TRP A C 1
ATOM 1392 O O . TRP A 1 186 ? 11.428 7.815 -20.631 1.00 93.62 186 TRP A O 1
ATOM 1402 N N . SER A 1 187 ? 10.320 9.386 -21.772 1.00 92.56 187 SER A N 1
ATOM 1403 C CA . SER A 1 187 ? 11.504 10.173 -22.156 1.00 92.56 187 SER A CA 1
ATOM 1404 C C . SER A 1 187 ? 12.386 10.606 -20.983 1.00 92.56 187 SER A C 1
ATOM 1406 O O . SER A 1 187 ? 13.581 10.826 -21.179 1.00 92.56 187 SER A O 1
ATOM 1408 N N . ASP A 1 188 ? 11.798 10.718 -19.794 1.00 93.19 188 ASP A N 1
ATOM 1409 C CA . ASP A 1 188 ? 12.432 11.215 -18.576 1.00 93.19 188 ASP A CA 1
ATOM 1410 C C . ASP A 1 188 ? 13.060 10.062 -17.757 1.00 93.19 188 ASP A C 1
ATOM 1412 O O . ASP A 1 188 ? 13.836 10.300 -16.839 1.00 93.19 188 ASP A O 1
ATOM 1416 N N . THR A 1 189 ? 12.773 8.804 -18.124 1.00 92.81 189 THR A N 1
ATOM 1417 C CA . THR A 1 189 ? 13.232 7.581 -17.425 1.00 92.81 189 THR A CA 1
ATOM 1418 C C . THR A 1 189 ? 14.467 6.926 -18.054 1.00 92.81 189 THR A C 1
ATOM 1420 O O . THR A 1 189 ? 14.897 5.853 -17.638 1.00 92.81 189 THR A O 1
ATOM 1423 N N . GLN A 1 190 ? 15.039 7.541 -19.091 1.00 95.12 190 GLN A N 1
ATOM 1424 C CA . GLN A 1 190 ? 16.055 6.900 -19.926 1.00 95.12 190 GLN A CA 1
ATOM 1425 C C . GLN A 1 190 ? 17.394 6.758 -19.207 1.00 95.12 190 GLN A C 1
ATOM 1427 O O . GLN A 1 190 ? 18.003 7.748 -18.809 1.00 95.12 190 GLN A O 1
ATOM 1432 N N . VAL A 1 191 ? 17.896 5.525 -19.146 1.00 92.38 191 VAL A N 1
ATOM 1433 C CA . VAL A 1 191 ? 19.238 5.227 -18.626 1.00 92.38 191 VAL A CA 1
ATOM 1434 C C . VAL A 1 191 ? 20.309 5.469 -19.695 1.00 92.38 191 VAL A C 1
ATOM 1436 O O . VAL A 1 191 ? 21.369 6.020 -19.401 1.00 92.38 191 VAL A O 1
ATOM 1439 N N . LEU A 1 192 ? 20.040 5.087 -20.952 1.00 92.44 192 LEU A N 1
ATOM 1440 C CA . LEU A 1 192 ? 20.988 5.278 -22.051 1.00 92.44 192 LEU A CA 1
ATOM 1441 C C . LEU A 1 192 ? 20.908 6.700 -22.631 1.00 92.44 192 LEU A C 1
ATOM 1443 O O . LEU A 1 192 ? 19.816 7.186 -22.972 1.00 92.44 192 LEU A O 1
ATOM 1447 N N . PRO A 1 193 ? 22.058 7.369 -22.847 1.00 91.62 193 PRO A N 1
ATOM 1448 C CA . PRO A 1 193 ? 22.064 8.655 -23.527 1.00 91.62 193 PRO A CA 1
ATOM 1449 C C . PRO A 1 193 ? 21.563 8.486 -24.967 1.00 91.62 193 PRO A C 1
ATOM 1451 O O . PRO A 1 193 ? 21.792 7.456 -25.598 1.00 91.62 193 PRO A O 1
ATOM 1454 N N . LYS A 1 194 ? 20.905 9.517 -25.519 1.00 92.31 194 LYS A N 1
ATOM 1455 C CA . LYS A 1 194 ? 20.255 9.458 -26.849 1.00 92.31 194 LYS A CA 1
ATOM 1456 C C . LYS A 1 194 ? 21.160 8.903 -27.954 1.00 92.31 194 LYS A C 1
ATOM 1458 O O . LYS A 1 194 ? 20.695 8.170 -28.815 1.00 92.31 194 LYS A O 1
ATOM 1463 N N . PHE A 1 195 ? 22.453 9.227 -27.930 1.00 91.62 195 PHE A N 1
ATOM 1464 C CA . PHE A 1 195 ? 23.397 8.778 -28.957 1.00 91.62 195 PHE A CA 1
ATOM 1465 C C . PHE A 1 195 ? 23.772 7.288 -28.863 1.00 91.62 195 PHE A C 1
ATOM 1467 O O . PHE A 1 195 ? 24.326 6.768 -29.830 1.00 91.62 195 PHE A O 1
ATOM 1474 N N . LEU A 1 196 ? 23.461 6.617 -27.745 1.00 93.19 196 LEU A N 1
ATOM 1475 C CA . LEU A 1 196 ? 23.640 5.176 -27.523 1.00 93.19 196 LEU A CA 1
ATOM 1476 C C . LEU A 1 196 ? 22.353 4.359 -27.694 1.00 93.19 196 LEU A C 1
ATOM 1478 O O . LEU A 1 196 ? 22.390 3.140 -27.564 1.00 93.19 196 LEU A O 1
ATOM 1482 N N . ARG A 1 197 ? 21.224 5.005 -27.998 1.00 93.56 197 ARG A N 1
ATOM 1483 C CA . ARG A 1 197 ? 19.941 4.323 -28.178 1.00 93.56 197 ARG A CA 1
ATOM 1484 C C . ARG A 1 197 ? 19.733 3.881 -29.622 1.00 93.56 197 ARG A C 1
ATOM 1486 O O . ARG A 1 197 ? 19.155 4.599 -30.439 1.00 93.56 197 ARG A O 1
ATOM 1493 N N . PHE A 1 198 ? 20.260 2.714 -29.958 1.00 92.06 198 PHE A N 1
ATOM 1494 C CA . PHE A 1 198 ? 20.123 2.077 -31.264 1.00 92.06 198 PHE A CA 1
ATOM 1495 C C . PHE A 1 198 ? 20.159 0.554 -31.113 1.00 92.06 198 PHE A C 1
ATOM 1497 O O . PHE A 1 198 ? 20.654 0.032 -30.119 1.00 92.06 198 PHE A O 1
ATOM 1504 N N . TYR A 1 199 ? 19.630 -0.165 -32.104 1.00 91.75 199 TYR A N 1
ATOM 1505 C CA . TYR A 1 199 ? 19.695 -1.627 -32.109 1.00 91.75 199 TYR A CA 1
ATOM 1506 C C . TYR A 1 199 ? 21.157 -2.108 -32.148 1.00 91.75 199 TYR A C 1
ATOM 1508 O O . TYR A 1 199 ? 21.932 -1.549 -32.933 1.00 91.75 199 TYR A O 1
ATOM 1516 N N . PRO A 1 200 ? 21.554 -3.134 -31.371 1.00 87.88 200 PRO A N 1
ATOM 1517 C CA . PRO A 1 200 ? 22.921 -3.655 -31.395 1.00 87.88 200 PRO A CA 1
ATOM 1518 C C . PRO A 1 200 ? 23.418 -3.948 -32.819 1.00 87.88 200 PRO A C 1
ATOM 1520 O O . PRO A 1 200 ? 22.721 -4.560 -33.627 1.00 87.88 200 PRO A O 1
ATOM 1523 N N . GLY A 1 201 ? 24.622 -3.482 -33.151 1.00 84.88 201 GLY A N 1
ATOM 1524 C CA . GLY A 1 201 ? 25.211 -3.598 -34.488 1.00 84.88 201 GLY A CA 1
ATOM 1525 C C . GLY A 1 201 ? 24.786 -2.529 -35.504 1.00 84.88 201 GLY A C 1
ATOM 1526 O O . GLY A 1 201 ? 25.482 -2.355 -36.505 1.00 84.88 201 GLY A O 1
ATOM 1527 N N . ALA A 1 202 ? 23.733 -1.739 -35.253 1.00 89.06 202 ALA A N 1
ATOM 1528 C CA . ALA A 1 202 ? 23.237 -0.741 -36.213 1.00 89.06 202 ALA A CA 1
ATOM 1529 C C . ALA A 1 202 ? 24.236 0.395 -36.513 1.00 89.06 202 ALA A C 1
ATOM 1531 O O . ALA A 1 202 ? 24.162 1.022 -37.567 1.00 89.06 202 ALA A O 1
ATOM 1532 N N . ARG A 1 203 ? 25.185 0.666 -35.606 1.00 86.31 203 ARG A N 1
ATOM 1533 C CA . ARG A 1 203 ? 26.244 1.683 -35.777 1.00 86.31 203 ARG A CA 1
ATOM 1534 C C . ARG A 1 203 ? 27.637 1.091 -36.011 1.00 86.31 203 ARG A C 1
ATOM 1536 O O . ARG A 1 203 ? 28.644 1.793 -35.879 1.00 86.31 203 ARG A O 1
ATOM 1543 N N . GLY A 1 204 ? 27.706 -0.199 -36.340 1.00 89.00 204 GLY A N 1
ATOM 1544 C CA . GLY A 1 204 ? 28.963 -0.919 -36.519 1.00 89.00 204 GLY A CA 1
ATOM 1545 C C . GLY A 1 204 ? 29.876 -0.859 -35.286 1.00 89.00 204 GLY A C 1
ATOM 1546 O O . GLY A 1 204 ? 29.450 -0.547 -34.175 1.00 89.00 204 GLY A O 1
ATOM 1547 N N . LYS A 1 205 ? 31.172 -1.135 -35.485 1.00 88.94 205 LYS A N 1
ATOM 1548 C CA . LYS A 1 205 ? 32.154 -1.251 -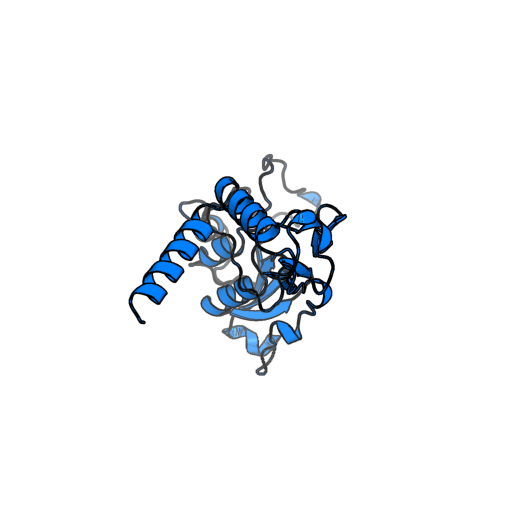34.388 1.00 88.94 205 LYS A CA 1
ATOM 1549 C C . LYS A 1 205 ? 32.304 0.024 -33.555 1.00 88.94 205 LYS A C 1
ATOM 1551 O O . LYS A 1 205 ? 32.571 -0.069 -32.364 1.00 88.94 205 LYS A O 1
ATOM 1556 N N . LEU A 1 206 ? 32.138 1.201 -34.160 1.00 87.81 206 LEU A N 1
ATOM 1557 C CA . LEU A 1 206 ? 32.273 2.472 -33.447 1.00 87.81 206 LEU A CA 1
ATOM 1558 C C . LEU A 1 206 ? 31.162 2.651 -32.403 1.00 87.81 206 LEU A C 1
ATOM 1560 O O . LEU A 1 206 ? 31.440 3.072 -31.283 1.00 87.81 206 LEU A O 1
ATOM 1564 N N . GLY A 1 207 ? 29.922 2.288 -32.748 1.00 86.69 207 GLY A N 1
ATOM 1565 C CA . GLY A 1 207 ? 28.803 2.311 -31.805 1.00 86.69 207 GLY A CA 1
ATOM 1566 C C . GLY A 1 207 ? 28.998 1.336 -30.648 1.00 86.69 207 GLY A C 1
ATOM 1567 O O . GLY A 1 207 ? 28.801 1.711 -29.495 1.00 86.69 207 GLY A O 1
ATOM 1568 N N . GLU A 1 208 ? 29.464 0.123 -30.946 1.00 88.12 208 GLU A N 1
ATOM 1569 C CA . GLU A 1 208 ? 29.751 -0.892 -29.924 1.00 88.12 208 GLU A CA 1
ATOM 1570 C C . GLU A 1 208 ? 30.876 -0.457 -28.974 1.00 88.12 208 GLU A C 1
ATOM 1572 O O . GLU A 1 208 ? 30.772 -0.628 -27.761 1.00 88.12 208 GLU A O 1
ATOM 1577 N N . LEU A 1 209 ? 31.936 0.170 -29.499 1.00 90.00 209 LEU A N 1
ATOM 1578 C CA . LEU A 1 209 ? 33.015 0.724 -28.679 1.00 90.00 209 LEU A CA 1
ATOM 1579 C C . LEU A 1 209 ? 32.525 1.872 -27.789 1.00 90.00 209 LEU A C 1
ATOM 1581 O O . LEU A 1 209 ? 32.898 1.934 -26.618 1.00 90.00 209 LEU A O 1
ATOM 1585 N N . ALA A 1 210 ? 31.670 2.756 -28.312 1.00 89.75 210 ALA A N 1
ATOM 1586 C CA . ALA A 1 210 ? 31.077 3.836 -27.529 1.00 89.75 210 ALA A CA 1
ATOM 1587 C C . ALA A 1 210 ? 30.187 3.295 -26.396 1.00 89.75 210 ALA A C 1
ATOM 1589 O O . ALA A 1 210 ? 30.277 3.768 -25.262 1.00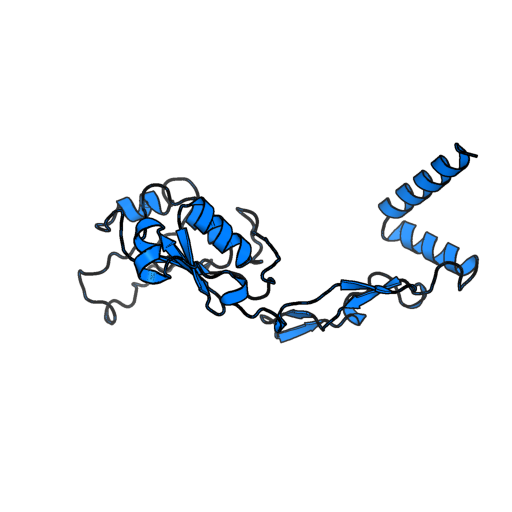 89.75 210 ALA A O 1
ATOM 1590 N N . PHE A 1 211 ? 29.379 2.268 -26.676 1.00 90.25 211 PHE A N 1
ATOM 1591 C CA . PHE A 1 211 ? 28.560 1.597 -25.667 1.00 90.25 211 PHE A CA 1
ATOM 1592 C C . PHE A 1 211 ? 29.416 0.900 -24.598 1.00 90.25 211 PHE A C 1
ATOM 1594 O O . PHE A 1 211 ? 29.190 1.090 -23.402 1.00 90.25 211 PHE A O 1
ATOM 1601 N N . ALA A 1 212 ? 30.458 0.166 -25.002 1.00 87.94 212 ALA A N 1
ATOM 1602 C CA . ALA A 1 212 ? 31.403 -0.455 -24.074 1.00 87.94 212 ALA A CA 1
ATOM 1603 C C . ALA A 1 212 ? 32.122 0.587 -23.194 1.00 87.94 212 ALA A C 1
ATOM 1605 O O . ALA A 1 212 ? 32.274 0.384 -21.988 1.00 87.94 212 ALA A O 1
ATOM 1606 N N . GLY A 1 213 ? 32.512 1.727 -23.773 1.00 90.12 213 GLY A N 1
ATOM 1607 C CA . GLY A 1 213 ? 33.085 2.860 -23.043 1.00 90.12 213 GLY A CA 1
ATOM 1608 C C . GLY A 1 213 ? 32.129 3.446 -21.999 1.00 90.12 213 GLY A C 1
ATOM 1609 O O . GLY A 1 213 ? 32.535 3.740 -20.872 1.00 90.12 213 GLY A O 1
ATOM 1610 N N . TRP A 1 214 ? 30.842 3.557 -22.332 1.00 91.00 214 TRP A N 1
ATOM 1611 C CA . TRP A 1 214 ? 29.815 3.997 -21.387 1.00 91.00 214 TRP A CA 1
ATOM 1612 C C . TRP A 1 214 ? 29.617 2.993 -20.238 1.00 91.00 214 TRP A C 1
ATOM 1614 O O . TRP A 1 214 ? 29.609 3.391 -19.072 1.00 91.00 214 TRP A O 1
ATOM 1624 N N . LEU A 1 215 ? 29.577 1.686 -20.525 1.00 88.06 215 LEU A N 1
ATOM 1625 C CA . LEU A 1 215 ? 29.481 0.644 -19.491 1.00 88.06 215 LEU A CA 1
ATOM 1626 C C . LEU A 1 215 ? 30.645 0.691 -18.489 1.00 88.06 215 LEU A C 1
ATOM 1628 O O . LEU A 1 215 ? 30.430 0.524 -17.288 1.00 88.06 215 LEU A O 1
ATOM 1632 N N . LEU A 1 216 ? 31.871 0.963 -18.950 1.00 86.00 216 LEU A N 1
ATOM 1633 C CA . LEU A 1 216 ? 33.056 1.063 -18.082 1.00 86.00 216 LEU A CA 1
ATOM 1634 C C . LEU A 1 216 ? 32.942 2.156 -17.008 1.00 86.00 216 LEU A C 1
ATOM 1636 O O . LEU A 1 216 ? 33.567 2.041 -15.945 1.00 86.00 216 LEU A O 1
ATOM 1640 N N . THR A 1 217 ? 32.168 3.201 -17.298 1.00 83.12 217 THR A N 1
ATOM 1641 C CA . THR A 1 217 ? 32.004 4.384 -16.448 1.00 83.12 217 THR A CA 1
ATOM 1642 C C . THR A 1 217 ? 30.715 4.356 -15.625 1.00 83.12 217 THR A C 1
ATOM 1644 O O . THR A 1 217 ? 30.704 4.945 -14.550 1.00 83.12 217 THR A O 1
ATOM 1647 N N . HIS A 1 218 ? 29.674 3.637 -16.067 1.00 82.19 218 HIS A N 1
ATOM 1648 C CA . HIS A 1 218 ? 28.338 3.691 -15.451 1.00 82.19 218 HIS A CA 1
ATOM 1649 C C . HIS A 1 218 ? 27.853 2.363 -14.851 1.00 82.19 218 HIS A C 1
ATOM 1651 O O . HIS A 1 218 ? 27.170 2.386 -13.831 1.00 82.19 218 HIS A O 1
ATOM 1657 N N . ASP A 1 219 ? 28.220 1.203 -15.412 1.00 73.50 219 ASP A N 1
ATOM 1658 C CA . ASP A 1 219 ? 27.848 -0.091 -14.826 1.00 73.50 219 ASP A CA 1
ATOM 1659 C C . ASP A 1 219 ? 28.900 -1.184 -15.069 1.00 73.50 219 ASP A C 1
ATOM 1661 O O . ASP A 1 219 ? 28.839 -2.016 -15.983 1.00 73.50 219 ASP A O 1
ATOM 1665 N N . ARG A 1 220 ? 29.880 -1.220 -14.161 1.00 68.25 220 ARG A N 1
ATOM 1666 C CA . ARG A 1 220 ? 30.966 -2.209 -14.171 1.00 68.25 220 ARG A CA 1
ATOM 1667 C C . ARG A 1 220 ? 30.495 -3.644 -13.904 1.00 68.25 220 ARG A C 1
ATOM 1669 O O . ARG A 1 220 ? 31.286 -4.569 -14.111 1.00 68.25 220 ARG A O 1
ATOM 1676 N N . ARG A 1 221 ? 29.258 -3.858 -13.433 1.00 71.25 221 ARG A N 1
ATOM 1677 C CA . ARG A 1 221 ? 28.706 -5.206 -13.200 1.00 71.25 221 ARG A CA 1
ATOM 1678 C C . ARG A 1 221 ? 28.321 -5.855 -14.524 1.00 71.25 221 ARG A C 1
ATOM 1680 O O . ARG A 1 221 ? 28.781 -6.959 -14.804 1.00 71.25 221 ARG A O 1
ATOM 1687 N N . VAL A 1 222 ? 27.607 -5.125 -15.380 1.00 68.69 222 VAL A N 1
ATOM 1688 C CA . VAL A 1 222 ? 27.210 -5.595 -16.719 1.00 68.69 222 VAL A CA 1
ATOM 1689 C C . VAL A 1 222 ? 28.431 -5.948 -17.568 1.00 68.69 222 VAL A C 1
ATOM 1691 O O . VAL A 1 222 ? 28.472 -7.005 -18.196 1.00 68.69 222 VAL A O 1
ATOM 1694 N N . LEU A 1 223 ? 29.476 -5.118 -17.519 1.00 65.44 223 LEU A N 1
ATOM 1695 C CA . LEU A 1 223 ? 30.733 -5.382 -18.219 1.00 65.44 223 LEU A CA 1
ATOM 1696 C C . LEU A 1 223 ? 31.381 -6.704 -17.762 1.00 65.44 223 LEU A C 1
ATOM 1698 O O . LEU A 1 223 ? 31.814 -7.518 -18.580 1.00 65.44 223 LEU A O 1
ATOM 1702 N N . ARG A 1 224 ? 31.410 -6.948 -16.446 1.00 67.06 224 ARG A N 1
ATOM 1703 C CA . ARG A 1 224 ? 31.945 -8.182 -15.852 1.00 67.06 224 ARG A CA 1
ATOM 1704 C C . ARG A 1 224 ? 31.164 -9.415 -16.311 1.00 67.06 224 ARG A C 1
ATOM 1706 O O . ARG A 1 224 ? 31.773 -10.444 -16.610 1.00 67.06 224 ARG A O 1
ATOM 1713 N N . ASP A 1 225 ? 29.844 -9.305 -16.408 1.00 72.00 225 ASP A N 1
ATOM 1714 C CA . ASP A 1 225 ? 28.983 -10.400 -16.853 1.00 72.00 225 ASP A CA 1
ATOM 1715 C C . ASP A 1 225 ? 29.061 -10.640 -18.369 1.00 72.00 225 ASP A C 1
ATOM 1717 O O . ASP A 1 225 ? 29.053 -11.795 -18.801 1.00 72.00 225 ASP A O 1
ATOM 1721 N N . MET A 1 226 ? 29.252 -9.596 -19.184 1.00 67.50 226 MET A N 1
ATOM 1722 C CA . MET A 1 226 ? 29.550 -9.746 -20.616 1.00 67.50 226 MET A CA 1
ATOM 1723 C C . MET A 1 226 ? 30.840 -10.543 -20.844 1.00 67.50 226 MET A C 1
ATOM 1725 O O . MET A 1 226 ? 30.836 -11.512 -21.607 1.00 67.50 226 MET A O 1
ATOM 1729 N N . PHE A 1 227 ? 31.927 -10.209 -20.140 1.00 67.06 227 PHE A N 1
ATOM 1730 C CA . PHE A 1 227 ? 33.187 -10.956 -20.247 1.00 67.06 227 PHE A CA 1
ATOM 1731 C C . PHE A 1 227 ? 33.050 -12.416 -19.796 1.00 67.06 227 PHE A C 1
ATOM 1733 O O . PHE A 1 227 ? 33.651 -13.305 -20.403 1.00 67.06 227 PHE A O 1
ATOM 1740 N N . ARG A 1 228 ? 32.228 -12.694 -18.775 1.00 67.81 228 ARG A N 1
ATOM 1741 C CA . ARG A 1 228 ? 31.920 -14.072 -18.357 1.00 67.81 228 ARG A CA 1
ATOM 1742 C C . ARG A 1 228 ? 31.211 -14.862 -19.460 1.00 67.81 228 ARG A C 1
ATOM 1744 O O . ARG A 1 228 ? 31.616 -15.990 -19.723 1.00 67.81 228 ARG A O 1
ATOM 1751 N N . ARG A 1 229 ? 30.218 -14.272 -20.139 1.00 63.62 229 ARG A N 1
ATOM 1752 C CA . ARG A 1 229 ? 29.455 -14.927 -21.224 1.00 63.62 229 ARG A CA 1
ATOM 1753 C C . ARG A 1 229 ? 30.294 -15.217 -22.473 1.00 63.62 229 ARG A C 1
ATOM 1755 O O . ARG A 1 229 ? 30.090 -16.234 -23.130 1.00 63.62 229 ARG A O 1
ATOM 1762 N N . VAL A 1 230 ? 31.256 -14.353 -22.800 1.00 63.88 230 VAL A N 1
ATOM 1763 C CA . VAL A 1 230 ? 32.200 -14.594 -23.909 1.00 63.88 230 VAL A CA 1
ATOM 1764 C C . VAL A 1 230 ? 33.130 -15.770 -23.586 1.00 63.88 230 VAL A C 1
ATOM 1766 O O . VAL A 1 230 ? 33.369 -16.630 -24.431 1.00 63.88 230 VAL A O 1
ATOM 1769 N N . ARG A 1 231 ? 33.599 -15.856 -22.336 1.00 58.47 231 ARG A N 1
ATOM 1770 C CA . ARG A 1 231 ? 34.537 -16.891 -21.871 1.00 58.47 231 ARG A CA 1
ATOM 1771 C C . ARG A 1 231 ? 33.898 -18.276 -21.710 1.00 58.47 231 ARG A C 1
ATOM 1773 O O . ARG A 1 231 ? 34.600 -19.280 -21.782 1.00 58.47 231 ARG A O 1
ATOM 1780 N N . THR A 1 232 ? 32.584 -18.350 -21.488 1.00 57.72 232 THR A N 1
ATOM 1781 C CA . THR A 1 232 ? 31.837 -19.619 -21.482 1.00 57.72 232 THR A CA 1
ATOM 1782 C C . THR A 1 232 ? 31.539 -20.115 -22.897 1.00 57.72 232 THR A C 1
ATOM 1784 O O . THR A 1 232 ? 31.675 -21.312 -23.148 1.00 57.72 232 THR A O 1
ATOM 1787 N N . ARG A 1 233 ? 31.236 -19.216 -23.846 1.00 53.75 233 ARG A N 1
ATOM 1788 C CA . ARG A 1 233 ? 31.077 -19.562 -25.273 1.00 53.75 233 ARG A CA 1
ATOM 1789 C C . ARG A 1 233 ? 32.370 -20.054 -25.929 1.00 53.75 233 ARG A C 1
ATOM 1791 O O . ARG A 1 233 ? 32.309 -20.948 -26.756 1.00 53.75 233 ARG A O 1
ATOM 1798 N N . SER A 1 234 ? 33.536 -19.546 -25.528 1.00 52.69 234 SER A N 1
ATOM 1799 C CA . SER A 1 234 ? 34.829 -20.017 -26.058 1.00 52.69 234 SER A CA 1
ATOM 1800 C C . SER A 1 234 ? 35.309 -21.354 -25.471 1.00 52.69 234 SER A C 1
ATOM 1802 O O . SER A 1 234 ? 36.376 -21.826 -25.842 1.00 52.69 234 SER A O 1
ATOM 1804 N N . ARG A 1 235 ? 34.595 -21.915 -24.486 1.00 50.78 235 ARG A N 1
ATOM 1805 C CA . ARG A 1 235 ? 34.908 -23.204 -23.837 1.00 50.78 235 ARG A CA 1
ATOM 1806 C C . ARG A 1 235 ? 33.952 -24.331 -24.237 1.00 50.78 235 ARG A C 1
ATOM 1808 O O . ARG A 1 235 ? 34.147 -25.459 -23.809 1.00 50.78 235 ARG A O 1
ATOM 1815 N N . SER A 1 236 ? 32.905 -24.004 -24.989 1.00 47.88 236 SER A N 1
ATOM 1816 C CA . SER A 1 236 ? 31.839 -24.916 -25.421 1.00 47.88 236 SER A CA 1
ATOM 1817 C C . SER A 1 236 ? 31.775 -25.067 -26.947 1.00 47.88 236 SER A C 1
ATOM 1819 O O . SER A 1 236 ? 30.797 -25.602 -27.464 1.00 47.88 236 SER A O 1
ATOM 1821 N N . GLY A 1 237 ? 32.811 -24.602 -27.651 1.00 41.81 237 GLY A N 1
ATOM 1822 C CA . GLY A 1 237 ? 33.034 -24.801 -29.082 1.00 41.81 237 GLY A CA 1
ATOM 1823 C C . GLY A 1 237 ? 34.390 -25.435 -29.334 1.00 41.81 237 GLY A C 1
ATOM 1824 O O . GLY A 1 237 ? 35.255 -25.322 -28.434 1.00 41.81 237 GLY A O 1
#